Protein AF-A0A2E5BTV0-F1 (afdb_monomer_lite)

Secondary structure (DSSP, 8-state):
---HHHHHHHHHTT-HHHHHHHHHHHHHHHHHHHHHHHHHHHT--EEEETTEEEEEHHHHHHHTT-SSTHHHHHHHHHTT--EEEGGGS-HHHHHHHHHHHT--TT----EEE-HHHHHHHHHH--SHHHHHHHHHHHHHHHHHHHHHHHHHHHHHHHHHHHHHHHHHHHHHHHHT---HHHHHHHHHHHHHTTTTSS-GGG-GGGGS----

Sequence (212 aa):
MTNLIDLQIAVLDEDIDETQSLIREIDRRTESDVYSKAAAHFGFKTIEHLGRQFAMRAEVARIFGYIDESGLRKLCQRYQIETVSLGSFGQNVRIKIREELKLPEKDGKTVFIGWDAFLLAAMESKTPQAKAVKSYLLKMERAGRVAAGALDFAKERNDRIKQTRVIVQLIGEVDRIKDQRFRQVAAEHVDDLLDGALGVTKQPDLFAPTSN

pLDDT: mean 81.35, std 13.1, range [39.19, 95.81]

Foldseek 3Di:
DQDPVQLVVCVVVVPPPSNVVSVVLVVLQVQQVVVVVVCVVQVFDWDDDPSFIKGFLQVLCVLLVHPGSVVLVVQCVVVVADKDWLLNDDPVVSVVCCVVVVNDPPGGGGIIHTSVSSVSSLVPRPDPSSVVVVVVVVVVVVVVVVVVVVVVVVVVVVVVVVVVVVLVVQLVVLVPPPDLVSSLVSVVVSCVVVVNPVVSVVCVPVSPPPDD

Structure (mmCIF, N/CA/C/O backbone):
data_AF-A0A2E5BTV0-F1
#
_entry.id   AF-A0A2E5BTV0-F1
#
loop_
_atom_site.group_PDB
_atom_site.id
_atom_site.type_symbol
_atom_site.label_atom_id
_atom_site.label_alt_id
_atom_site.label_comp_id
_atom_site.label_asym_id
_atom_site.label_entity_id
_atom_site.label_seq_id
_atom_site.pdbx_PDB_ins_code
_atom_site.Cartn_x
_atom_site.Cartn_y
_atom_site.Cartn_z
_atom_site.occupancy
_atom_site.B_iso_or_equiv
_atom_site.auth_seq_id
_atom_site.auth_comp_id
_atom_site.auth_asym_id
_atom_site.auth_atom_id
_atom_site.pdbx_PDB_model_num
ATOM 1 N N . MET A 1 1 ? -21.641 -5.452 -1.825 1.00 47.81 1 MET A N 1
ATOM 2 C CA . MET A 1 1 ? -20.919 -4.217 -1.457 1.00 47.81 1 MET A CA 1
ATOM 3 C C . MET A 1 1 ? -20.632 -4.376 0.020 1.00 47.81 1 MET A C 1
ATOM 5 O O . MET A 1 1 ? -21.550 -4.216 0.807 1.00 47.81 1 MET A O 1
ATOM 9 N N . THR A 1 2 ? -19.436 -4.851 0.347 1.00 54.34 2 THR A N 1
ATOM 10 C CA . THR A 1 2 ? -19.110 -5.429 1.655 1.00 54.34 2 THR A CA 1
ATOM 11 C C . THR A 1 2 ? -19.105 -4.354 2.738 1.00 54.34 2 THR A C 1
ATOM 13 O O . THR A 1 2 ? -18.360 -3.372 2.640 1.00 54.34 2 THR A O 1
ATOM 16 N N . ASN A 1 3 ? -19.990 -4.502 3.720 1.00 68.62 3 ASN A N 1
ATOM 17 C CA . ASN A 1 3 ? -20.226 -3.552 4.801 1.00 68.62 3 ASN A CA 1
ATOM 18 C C . ASN A 1 3 ? -19.646 -4.102 6.114 1.00 68.62 3 ASN A C 1
ATOM 20 O O . ASN A 1 3 ? -19.593 -5.308 6.323 1.00 68.62 3 ASN A O 1
ATOM 24 N N . LEU A 1 4 ? -19.255 -3.219 7.037 1.00 76.75 4 LEU A N 1
ATOM 25 C CA . LEU A 1 4 ? -18.852 -3.578 8.403 1.00 76.75 4 LEU A CA 1
ATOM 26 C C . LEU A 1 4 ? -19.921 -4.432 9.116 1.00 76.75 4 LEU A C 1
ATOM 28 O O . LEU A 1 4 ? -19.601 -5.215 10.002 1.00 76.75 4 LEU A O 1
ATOM 32 N N . ILE A 1 5 ? -21.181 -4.274 8.703 1.00 80.12 5 ILE A N 1
ATOM 33 C CA . ILE A 1 5 ? -22.329 -5.062 9.158 1.00 80.12 5 ILE A CA 1
ATOM 34 C C . ILE A 1 5 ? -22.194 -6.539 8.759 1.00 80.12 5 ILE A C 1
ATOM 36 O O . ILE A 1 5 ? -22.462 -7.398 9.587 1.00 80.12 5 ILE A O 1
ATOM 40 N N . ASP A 1 6 ? -21.719 -6.845 7.550 1.00 79.38 6 ASP A N 1
ATOM 41 C CA . ASP A 1 6 ? -21.568 -8.231 7.077 1.00 79.38 6 ASP A CA 1
ATOM 42 C C . ASP A 1 6 ? -20.487 -8.963 7.888 1.00 79.38 6 ASP A C 1
ATOM 44 O O . ASP A 1 6 ? -20.655 -10.113 8.275 1.00 79.38 6 ASP A O 1
ATOM 48 N N . LEU A 1 7 ? -19.412 -8.251 8.251 1.00 77.56 7 LEU A N 1
ATOM 49 C CA . LEU A 1 7 ? -18.380 -8.772 9.151 1.00 77.56 7 LEU A CA 1
ATOM 50 C C . LEU A 1 7 ? -18.920 -9.000 10.568 1.00 77.56 7 LEU A C 1
ATOM 52 O O . LEU A 1 7 ? -18.557 -9.977 11.211 1.00 77.56 7 LEU A O 1
ATOM 56 N N . GLN A 1 8 ? -19.777 -8.107 11.066 1.00 75.62 8 GLN A N 1
ATOM 57 C CA . GLN A 1 8 ? -20.408 -8.281 12.376 1.00 75.62 8 GLN A CA 1
ATOM 58 C C . GLN A 1 8 ? -21.343 -9.491 12.398 1.00 75.62 8 GLN A C 1
ATOM 60 O O . GLN A 1 8 ? -21.333 -10.221 13.381 1.00 75.62 8 GLN A O 1
ATOM 65 N N . ILE A 1 9 ? -22.108 -9.713 11.326 1.00 79.88 9 ILE A N 1
ATOM 66 C CA . ILE A 1 9 ? -22.976 -10.887 11.177 1.00 79.88 9 ILE A CA 1
ATOM 67 C C . ILE A 1 9 ? -22.127 -12.165 11.161 1.00 79.88 9 ILE A C 1
ATOM 69 O O . ILE A 1 9 ? -22.337 -13.021 12.011 1.00 79.88 9 ILE A O 1
ATOM 73 N N . ALA A 1 10 ? -21.097 -12.240 10.312 1.00 76.62 10 ALA A N 1
ATOM 74 C CA . ALA A 1 10 ? -20.222 -13.414 10.223 1.00 76.62 10 ALA A CA 1
ATOM 75 C C . ALA A 1 10 ? -19.510 -13.747 11.551 1.00 76.62 10 ALA A C 1
ATOM 77 O O . ALA A 1 10 ? -19.359 -14.912 11.909 1.00 76.62 10 ALA A O 1
ATOM 78 N N . VAL A 1 11 ? -19.104 -12.725 12.317 1.00 80.19 11 VAL A N 1
ATOM 79 C CA . VAL A 1 11 ? -18.506 -12.915 13.649 1.00 80.19 11 VAL A CA 1
ATOM 80 C C . VAL A 1 11 ? -19.533 -13.417 14.667 1.00 80.19 11 VAL A C 1
ATOM 82 O O . VAL A 1 11 ? -19.188 -14.248 15.505 1.00 80.19 11 VAL A O 1
ATOM 85 N N . LEU A 1 12 ? -20.772 -12.917 14.620 1.00 85.69 12 LEU A N 1
ATOM 86 C CA . LEU A 1 12 ? -21.853 -13.369 15.505 1.00 85.69 12 LEU A CA 1
ATOM 87 C C . LEU A 1 12 ? -22.298 -14.801 15.189 1.00 85.69 12 LEU A C 1
ATOM 89 O O . LEU A 1 12 ? -22.646 -15.534 16.110 1.00 85.69 12 LEU A O 1
ATOM 93 N N . ASP A 1 13 ? -22.239 -15.189 13.917 1.00 89.44 13 ASP A N 1
ATOM 94 C CA . ASP A 1 13 ? -22.579 -16.530 13.438 1.00 89.44 13 ASP A CA 1
ATOM 95 C C . ASP A 1 13 ? -21.412 -17.533 13.587 1.00 89.44 13 ASP A C 1
ATOM 97 O O . ASP A 1 13 ? -21.541 -18.695 13.206 1.00 89.44 13 ASP A O 1
ATOM 101 N N . GLU A 1 14 ? -20.278 -17.099 14.157 1.00 84.38 14 GLU A N 1
ATOM 102 C CA . GLU A 1 14 ? -19.038 -17.875 14.321 1.00 84.38 14 GLU A CA 1
ATOM 103 C C . GLU A 1 14 ? -18.489 -18.469 13.002 1.00 84.38 14 GLU A C 1
ATOM 105 O O . GLU A 1 14 ? -17.707 -19.426 13.013 1.00 84.38 14 GLU A O 1
ATOM 110 N N . ASP A 1 15 ? -18.833 -17.875 11.852 1.00 87.38 15 ASP A N 1
ATOM 111 C CA . ASP A 1 15 ? -18.318 -18.286 10.546 1.00 87.38 15 ASP A CA 1
ATOM 112 C C . ASP A 1 15 ? -16.902 -17.729 10.340 1.00 87.38 15 ASP A C 1
ATOM 114 O O . ASP A 1 15 ? -16.666 -16.577 9.947 1.00 87.38 15 ASP A O 1
ATOM 118 N N . ILE A 1 16 ? -15.920 -18.577 10.648 1.00 85.56 16 ILE A N 1
ATOM 119 C CA . ILE A 1 16 ? -14.496 -18.252 10.555 1.00 85.56 16 ILE A CA 1
ATOM 120 C C . ILE A 1 16 ? -14.072 -18.015 9.099 1.00 85.56 16 ILE A C 1
ATOM 122 O O . ILE A 1 16 ? -13.248 -17.130 8.844 1.00 85.56 16 ILE A O 1
ATOM 126 N N . ASP A 1 17 ? -14.607 -18.782 8.148 1.00 84.94 17 ASP A N 1
ATOM 127 C CA . ASP A 1 17 ? -14.200 -18.708 6.744 1.00 84.94 17 ASP A CA 1
ATOM 128 C C . ASP A 1 17 ? -14.720 -17.417 6.102 1.00 84.94 17 ASP A C 1
ATOM 130 O O . ASP A 1 17 ? -13.963 -16.705 5.425 1.00 84.94 17 ASP A O 1
ATOM 134 N N . GLU A 1 18 ? -15.974 -17.056 6.376 1.00 80.19 18 GLU A N 1
ATOM 135 C CA . GLU A 1 18 ? -16.558 -15.793 5.934 1.00 80.19 18 GLU A CA 1
ATOM 136 C C . GLU A 1 18 ? -15.854 -14.599 6.591 1.00 80.19 18 GLU A C 1
ATOM 138 O O . GLU A 1 18 ? -15.409 -13.685 5.892 1.00 80.19 18 GLU A O 1
ATOM 143 N N . THR A 1 19 ? -15.619 -14.649 7.906 1.00 75.69 19 THR A N 1
ATOM 144 C CA . THR A 1 19 ? -14.872 -13.610 8.635 1.00 75.69 19 THR A CA 1
ATOM 145 C C . THR A 1 19 ? -13.490 -13.372 8.016 1.00 75.69 19 THR A C 1
ATOM 147 O O . THR A 1 19 ? -13.109 -12.230 7.739 1.00 75.69 19 THR A O 1
ATOM 150 N N . GLN A 1 20 ? -12.730 -14.437 7.736 1.00 80.25 20 GLN A N 1
ATOM 151 C CA . GLN A 1 20 ? -11.418 -14.313 7.097 1.00 80.25 20 GLN A CA 1
ATOM 152 C C . GLN A 1 20 ? -11.507 -13.767 5.671 1.00 80.25 20 GLN A C 1
ATOM 154 O O . GLN A 1 20 ? -10.652 -12.976 5.263 1.00 80.25 20 GLN A O 1
ATOM 159 N N . SER A 1 21 ? -12.508 -14.189 4.898 1.00 83.12 21 SER A N 1
ATOM 160 C CA . SER A 1 21 ? -12.729 -13.697 3.538 1.00 83.12 21 SER A CA 1
ATOM 161 C C . SER A 1 21 ? -12.988 -12.186 3.527 1.00 83.12 21 SER A C 1
ATOM 163 O O . SER A 1 21 ? -12.334 -11.448 2.783 1.00 83.12 21 SER A O 1
ATOM 165 N N . LEU A 1 22 ? -13.860 -11.718 4.423 1.00 80.38 22 LEU A N 1
ATOM 166 C CA . LEU A 1 22 ? -14.226 -10.311 4.573 1.00 80.38 22 LEU A CA 1
ATOM 167 C C . LEU A 1 22 ? -13.039 -9.455 5.032 1.00 80.38 22 LEU A C 1
ATOM 169 O O . LEU A 1 22 ? -12.782 -8.399 4.450 1.00 80.38 22 LEU A O 1
ATOM 173 N N . ILE A 1 23 ? -12.257 -9.927 6.011 1.00 81.00 23 ILE A N 1
ATOM 174 C CA . ILE A 1 23 ? -11.022 -9.249 6.445 1.00 81.00 23 ILE A CA 1
ATOM 175 C C . ILE A 1 23 ? -10.046 -9.110 5.273 1.00 81.00 23 ILE A C 1
ATOM 177 O O . ILE A 1 23 ? -9.556 -8.013 5.007 1.00 81.00 23 ILE A O 1
ATOM 181 N N . ARG A 1 24 ? -9.817 -10.184 4.505 1.00 82.44 24 ARG A N 1
ATOM 182 C CA . ARG A 1 24 ? -8.927 -10.139 3.332 1.00 82.44 24 ARG A CA 1
ATOM 183 C C . ARG A 1 24 ? -9.407 -9.149 2.273 1.00 82.44 24 ARG A C 1
ATOM 185 O O . ARG A 1 24 ? -8.577 -8.560 1.584 1.00 82.44 24 ARG A O 1
ATOM 192 N N . GLU A 1 25 ? -10.713 -8.983 2.091 1.00 82.62 25 GLU A N 1
ATOM 193 C CA . GLU A 1 25 ? -11.259 -7.995 1.157 1.00 82.62 25 GLU A CA 1
ATOM 194 C C . GLU A 1 25 ? -11.020 -6.557 1.647 1.00 82.62 25 GLU A C 1
ATOM 196 O O . GLU A 1 25 ? -10.581 -5.704 0.869 1.00 82.62 25 GLU A O 1
ATOM 201 N N . ILE A 1 26 ? -11.246 -6.294 2.938 1.00 82.12 26 ILE A N 1
ATOM 202 C CA . ILE A 1 26 ? -10.970 -4.995 3.572 1.00 82.12 26 ILE A CA 1
ATOM 203 C C . ILE A 1 26 ? -9.480 -4.648 3.464 1.00 82.12 26 ILE A C 1
ATOM 205 O O . ILE A 1 26 ? -9.131 -3.524 3.083 1.00 82.12 26 ILE A O 1
ATOM 209 N N . ASP A 1 27 ? -8.607 -5.616 3.739 1.00 83.25 27 ASP A N 1
ATOM 210 C CA . ASP A 1 27 ? -7.160 -5.451 3.637 1.00 83.25 27 ASP A CA 1
ATOM 211 C C . ASP A 1 27 ? -6.743 -5.130 2.199 1.00 83.25 27 ASP A C 1
ATOM 213 O O . ASP A 1 27 ? -6.025 -4.157 1.979 1.00 83.25 27 ASP A O 1
ATOM 217 N N . ARG A 1 28 ? -7.256 -5.861 1.197 1.00 84.81 28 ARG A N 1
ATOM 218 C CA . ARG A 1 28 ? -6.968 -5.591 -0.228 1.00 84.81 28 ARG A CA 1
ATOM 219 C C . ARG A 1 28 ? -7.401 -4.198 -0.676 1.00 84.81 28 ARG A C 1
ATOM 221 O O . ARG A 1 28 ? -6.698 -3.554 -1.458 1.00 84.81 28 ARG A O 1
ATOM 228 N N . ARG A 1 29 ? -8.558 -3.720 -0.210 1.00 84.94 29 ARG A N 1
ATOM 229 C CA . ARG A 1 29 ? -9.036 -2.365 -0.528 1.00 84.94 29 ARG A CA 1
ATOM 230 C C . ARG A 1 29 ? -8.133 -1.311 0.095 1.00 84.94 29 ARG A C 1
ATOM 232 O O . ARG A 1 29 ? -7.735 -0.367 -0.580 1.00 84.94 29 ARG A O 1
ATOM 239 N N . THR A 1 30 ? -7.763 -1.510 1.355 1.00 84.69 30 THR A N 1
ATOM 240 C CA . THR A 1 30 ? -6.869 -0.601 2.076 1.00 84.69 30 THR A CA 1
ATOM 241 C C . THR A 1 30 ? -5.477 -0.578 1.441 1.00 84.69 30 THR A C 1
ATOM 243 O O . THR A 1 30 ? -4.922 0.496 1.218 1.00 84.69 30 THR A O 1
ATOM 246 N N . GLU A 1 31 ? -4.938 -1.748 1.090 1.00 88.88 31 GLU A N 1
ATOM 247 C CA . GLU A 1 31 ? -3.698 -1.918 0.328 1.00 88.88 31 GLU A CA 1
ATOM 248 C C . GLU A 1 31 ? -3.737 -1.084 -0.959 1.00 88.88 31 GLU A C 1
ATOM 250 O O . GLU A 1 31 ? -2.856 -0.258 -1.204 1.00 88.88 31 GLU A O 1
ATOM 255 N N . SER A 1 32 ? -4.795 -1.258 -1.750 1.00 89.94 32 SER A N 1
ATOM 256 C CA . SER A 1 32 ? -4.992 -0.558 -3.019 1.00 89.94 32 SER A CA 1
ATOM 257 C C . SER A 1 32 ? -5.081 0.958 -2.849 1.00 89.94 32 SER A C 1
ATOM 259 O O . SER A 1 32 ? -4.416 1.702 -3.575 1.00 89.94 32 SER A O 1
ATOM 261 N N . ASP A 1 33 ? -5.840 1.430 -1.861 1.00 89.12 33 ASP A N 1
ATOM 262 C CA . ASP A 1 33 ? -6.000 2.857 -1.578 1.00 89.12 33 ASP A CA 1
ATOM 263 C C . ASP A 1 33 ? -4.682 3.506 -1.147 1.00 89.12 33 ASP A C 1
ATOM 265 O O . ASP A 1 33 ? -4.328 4.598 -1.604 1.00 89.12 33 ASP A O 1
ATOM 269 N N . VAL A 1 34 ? -3.935 2.850 -0.256 1.00 90.56 34 VAL A N 1
ATOM 270 C CA . VAL A 1 34 ? -2.642 3.359 0.211 1.00 90.56 34 VAL A CA 1
ATOM 271 C C . VAL A 1 34 ? -1.618 3.321 -0.921 1.00 90.56 34 VAL A C 1
ATOM 273 O O . VAL A 1 34 ? -0.861 4.283 -1.087 1.00 90.56 34 VAL A O 1
ATOM 276 N N . TYR A 1 35 ? -1.624 2.271 -1.745 1.00 94.56 35 TYR A N 1
ATOM 277 C CA . TYR A 1 35 ? -0.694 2.175 -2.861 1.00 94.56 35 TYR A CA 1
ATOM 278 C C . TYR A 1 35 ? -0.972 3.236 -3.932 1.00 94.56 35 TYR A C 1
ATOM 280 O O . TYR A 1 35 ? -0.037 3.877 -4.406 1.00 94.56 35 TYR A O 1
ATOM 288 N N . SER A 1 36 ? -2.244 3.513 -4.230 1.00 93.19 36 SER A N 1
ATOM 289 C CA . SER A 1 36 ? -2.660 4.602 -5.124 1.00 93.19 36 SER A CA 1
ATOM 290 C C . SER A 1 36 ? -2.236 5.984 -4.598 1.00 93.19 36 SER A C 1
ATOM 292 O O . SER A 1 36 ? -1.707 6.813 -5.341 1.00 93.19 36 SER A O 1
ATOM 294 N N . LYS A 1 37 ? -2.351 6.230 -3.285 1.00 93.06 37 LYS A N 1
ATOM 295 C CA . LYS A 1 37 ? -1.845 7.470 -2.662 1.00 93.06 37 LYS A CA 1
ATOM 296 C C . LYS A 1 37 ? -0.326 7.599 -2.780 1.00 93.06 37 LYS A C 1
ATOM 298 O O . LYS A 1 37 ? 0.170 8.687 -3.077 1.00 93.06 37 LYS A O 1
ATOM 303 N N . ALA A 1 38 ? 0.411 6.505 -2.585 1.00 94.12 38 ALA A N 1
ATOM 304 C CA . ALA A 1 38 ? 1.855 6.487 -2.802 1.00 94.12 38 ALA A CA 1
ATOM 305 C C . ALA A 1 38 ? 2.202 6.734 -4.281 1.00 94.12 38 ALA A C 1
ATOM 307 O 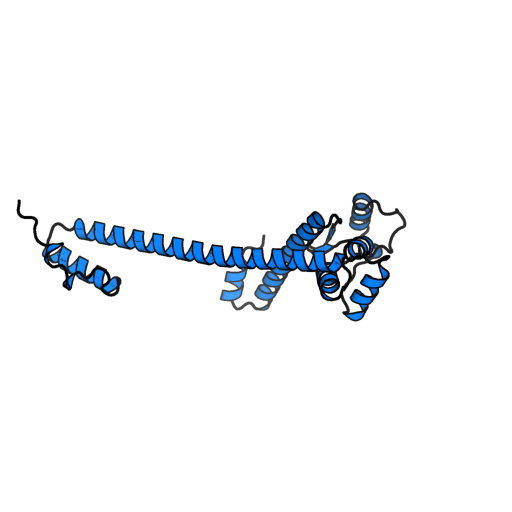O . ALA A 1 38 ? 3.123 7.500 -4.565 1.00 94.12 38 ALA A O 1
ATOM 308 N N . ALA A 1 39 ? 1.433 6.156 -5.209 1.00 94.62 39 ALA A N 1
ATOM 309 C CA . ALA A 1 39 ? 1.552 6.374 -6.650 1.00 94.62 39 ALA A CA 1
ATOM 310 C C . ALA A 1 39 ? 1.421 7.848 -7.023 1.00 94.62 39 ALA A C 1
ATOM 312 O O . ALA A 1 39 ? 2.318 8.410 -7.655 1.00 94.62 39 ALA A O 1
ATOM 313 N N . ALA A 1 40 ? 0.375 8.503 -6.522 1.00 94.31 40 ALA A N 1
ATOM 314 C CA . ALA A 1 40 ? 0.170 9.932 -6.702 1.00 94.31 40 ALA A CA 1
ATOM 315 C C . ALA A 1 40 ? 1.301 10.774 -6.081 1.00 94.31 40 ALA A C 1
ATOM 317 O O . ALA A 1 40 ? 1.741 11.749 -6.686 1.00 94.31 40 ALA A O 1
ATOM 318 N N . HIS A 1 41 ? 1.798 10.399 -4.897 1.00 94.44 41 HIS A N 1
ATOM 319 C CA . HIS A 1 41 ? 2.845 11.157 -4.206 1.00 94.44 41 HIS A CA 1
ATOM 320 C C . HIS A 1 41 ? 4.216 11.067 -4.892 1.00 94.44 41 HIS A C 1
ATOM 322 O O . HIS A 1 41 ? 4.929 12.065 -4.972 1.00 94.44 41 HIS A O 1
ATOM 328 N N . PHE A 1 42 ? 4.594 9.883 -5.383 1.00 94.44 42 PHE A N 1
ATOM 329 C CA . PHE A 1 42 ? 5.900 9.645 -6.009 1.00 94.44 42 PHE A CA 1
ATOM 330 C C . PHE A 1 42 ? 5.875 9.697 -7.543 1.00 94.44 42 PHE A C 1
ATOM 332 O O . PHE A 1 42 ? 6.926 9.569 -8.168 1.00 94.44 42 PHE A O 1
ATOM 339 N N . GLY A 1 43 ? 4.705 9.910 -8.149 1.00 93.31 43 GLY A N 1
ATOM 340 C CA . GLY A 1 43 ? 4.556 10.153 -9.583 1.00 93.31 43 GLY A CA 1
ATOM 341 C C . GLY A 1 43 ? 4.729 8.912 -10.461 1.00 93.31 43 GLY A C 1
ATOM 342 O O . GLY A 1 43 ? 5.292 9.020 -11.548 1.00 93.31 43 GLY A O 1
ATOM 343 N N . PHE A 1 44 ? 4.264 7.745 -10.008 1.00 93.56 44 PHE A N 1
ATOM 344 C CA . PHE A 1 44 ? 4.239 6.518 -10.815 1.00 93.56 44 PHE A CA 1
ATOM 345 C C . PHE A 1 44 ? 2.811 6.077 -11.114 1.00 93.56 44 PHE A C 1
ATOM 347 O O . PHE A 1 44 ? 1.874 6.476 -10.424 1.00 93.56 44 PHE A O 1
ATOM 354 N N . LYS A 1 45 ? 2.637 5.261 -12.157 1.00 93.25 45 LYS A N 1
ATOM 355 C CA . LYS A 1 45 ? 1.314 4.772 -12.546 1.00 93.25 45 LYS A CA 1
ATOM 356 C C . LYS A 1 45 ? 1.014 3.428 -11.901 1.00 93.25 45 LYS A C 1
ATOM 358 O O . LYS A 1 45 ? 1.887 2.562 -11.803 1.00 93.25 45 LYS A O 1
ATOM 363 N N . THR A 1 46 ? -0.245 3.242 -11.526 1.00 93.44 46 THR A N 1
ATOM 364 C CA . THR A 1 46 ? -0.781 1.950 -11.107 1.00 93.44 46 THR A CA 1
ATOM 365 C C . THR A 1 46 ? -1.897 1.515 -12.044 1.00 93.44 46 THR A C 1
ATOM 367 O O . THR A 1 46 ? -2.523 2.334 -12.709 1.00 93.44 46 THR A O 1
ATOM 370 N N . ILE A 1 47 ? -2.117 0.210 -12.100 1.00 91.56 47 ILE A N 1
ATOM 371 C CA . ILE A 1 47 ? -3.235 -0.438 -12.771 1.00 91.56 47 ILE A CA 1
ATOM 372 C C . ILE A 1 47 ? -3.973 -1.295 -11.747 1.00 91.56 47 ILE A C 1
ATOM 374 O O . ILE A 1 47 ? -3.350 -1.919 -10.884 1.00 91.56 47 ILE A O 1
ATOM 378 N N . GLU A 1 48 ? -5.294 -1.360 -11.854 1.00 87.81 48 GLU A N 1
ATOM 379 C CA . GLU A 1 48 ? -6.101 -2.222 -10.997 1.00 87.81 48 GLU A CA 1
ATOM 380 C C . GLU A 1 48 ? -6.338 -3.582 -11.659 1.00 87.81 48 GLU A C 1
ATOM 382 O O . GLU A 1 48 ? -6.751 -3.673 -12.818 1.00 87.81 48 GLU A O 1
ATOM 387 N N . HIS A 1 49 ? -6.113 -4.658 -10.911 1.00 83.81 49 HIS A N 1
ATOM 388 C CA . HIS A 1 49 ? -6.457 -6.007 -11.330 1.00 83.81 49 HIS A CA 1
ATOM 389 C C . HIS A 1 49 ? -6.936 -6.840 -10.142 1.00 83.81 49 HIS A C 1
ATOM 391 O O . HIS A 1 49 ? -6.247 -6.940 -9.132 1.00 83.81 49 HIS A O 1
ATOM 397 N N . LEU A 1 50 ? -8.119 -7.454 -10.271 1.00 79.62 50 LEU A N 1
ATOM 398 C CA . LEU A 1 50 ? -8.738 -8.286 -9.226 1.00 79.62 50 LEU A CA 1
ATOM 399 C C . LEU A 1 50 ? -8.818 -7.585 -7.851 1.00 79.62 50 LEU A C 1
ATOM 401 O O . LEU A 1 50 ? -8.614 -8.214 -6.813 1.00 79.62 50 LEU A O 1
ATOM 405 N N . GLY A 1 51 ? -9.084 -6.274 -7.845 1.00 78.75 51 GLY A N 1
ATOM 406 C CA . GLY A 1 51 ? -9.174 -5.466 -6.624 1.00 78.75 51 GLY A CA 1
ATOM 407 C C . GLY A 1 51 ? -7.831 -5.186 -5.940 1.00 78.75 51 GLY A C 1
ATOM 408 O O . GLY A 1 51 ? -7.821 -4.775 -4.782 1.00 78.75 51 GLY A O 1
ATOM 409 N N . ARG A 1 52 ? -6.702 -5.424 -6.624 1.00 86.62 52 ARG A N 1
ATOM 410 C CA . ARG A 1 52 ? -5.356 -5.042 -6.176 1.00 86.62 52 ARG A CA 1
ATOM 411 C C . ARG A 1 52 ? -4.729 -4.055 -7.154 1.00 86.62 52 ARG A C 1
ATOM 413 O O . ARG A 1 52 ? -4.890 -4.179 -8.369 1.00 86.62 52 ARG A O 1
ATOM 420 N N . GLN A 1 53 ? -3.993 -3.088 -6.619 1.00 92.12 53 GLN A N 1
ATOM 421 C CA . GLN A 1 53 ? -3.208 -2.144 -7.410 1.00 92.12 53 GLN A CA 1
ATOM 422 C C . GLN A 1 53 ? -1.820 -2.712 -7.702 1.00 92.12 53 GLN A C 1
ATOM 424 O O . GLN A 1 53 ? -1.138 -3.227 -6.815 1.00 92.12 53 GLN A O 1
ATOM 429 N N . PHE A 1 54 ? -1.381 -2.568 -8.946 1.00 93.12 54 PHE A N 1
ATOM 430 C CA . PHE A 1 54 ? -0.060 -2.983 -9.394 1.00 93.12 54 PHE A CA 1
ATOM 431 C C . PHE A 1 54 ? 0.641 -1.846 -10.127 1.00 93.12 54 PHE A C 1
ATOM 433 O O . PHE A 1 54 ? 0.012 -1.127 -10.895 1.00 93.12 54 PHE A O 1
ATOM 440 N N . ALA A 1 55 ? 1.953 -1.712 -9.958 1.00 95.25 55 ALA A N 1
ATOM 441 C CA . ALA A 1 55 ? 2.769 -0.755 -10.705 1.00 95.25 55 ALA A CA 1
ATOM 442 C C . ALA A 1 55 ? 3.874 -1.459 -11.489 1.00 95.25 55 ALA A C 1
ATOM 444 O O . ALA A 1 55 ? 4.307 -2.561 -11.140 1.00 95.25 55 ALA A O 1
ATOM 445 N N . MET A 1 56 ? 4.376 -0.807 -12.539 1.00 95.62 56 MET A N 1
ATOM 446 C CA . MET A 1 56 ? 5.523 -1.322 -13.283 1.00 95.62 56 MET A CA 1
ATOM 447 C C . MET A 1 56 ? 6.757 -1.367 -12.387 1.00 95.62 56 MET A C 1
ATOM 449 O O . MET A 1 56 ? 7.194 -0.348 -11.849 1.00 95.62 56 MET A O 1
ATOM 453 N N . ARG A 1 57 ? 7.380 -2.544 -12.285 1.00 95.81 57 ARG A N 1
ATOM 454 C CA . ARG A 1 57 ? 8.568 -2.752 -11.450 1.00 95.81 57 ARG A CA 1
ATOM 455 C C . ARG A 1 57 ? 9.695 -1.781 -11.799 1.00 95.81 57 ARG A C 1
ATOM 457 O O . ARG A 1 57 ? 10.361 -1.272 -10.903 1.00 95.81 57 ARG A O 1
ATOM 464 N N . ALA A 1 58 ? 9.885 -1.497 -13.085 1.00 94.81 58 ALA A N 1
ATOM 465 C CA . ALA A 1 58 ? 10.890 -0.552 -13.556 1.00 94.81 58 ALA A CA 1
ATOM 466 C C . ALA A 1 58 ? 10.629 0.895 -13.108 1.00 94.81 58 ALA A C 1
ATOM 468 O O . ALA A 1 58 ? 11.580 1.593 -12.762 1.00 94.81 58 ALA A O 1
ATOM 469 N N . GLU A 1 59 ? 9.371 1.347 -13.071 1.00 94.56 59 GLU A N 1
ATOM 470 C CA . GLU A 1 59 ? 9.040 2.6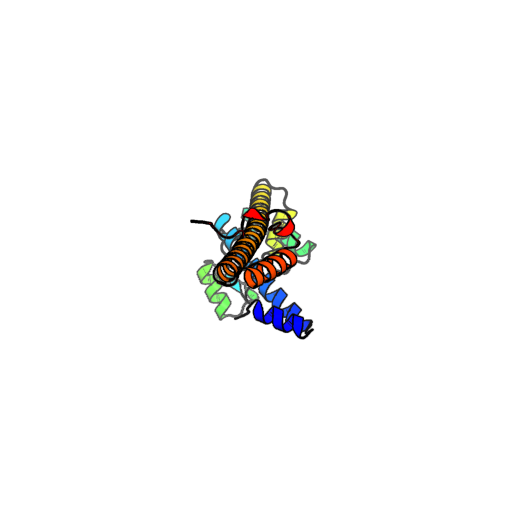78 -12.543 1.00 94.56 59 GLU A CA 1
ATOM 471 C C . GLU A 1 59 ? 9.296 2.738 -11.044 1.00 94.56 59 GLU A C 1
ATOM 473 O O . GLU A 1 59 ? 9.995 3.633 -10.572 1.00 94.56 59 GLU A O 1
ATOM 478 N N . VAL A 1 60 ? 8.820 1.732 -10.309 1.00 95.62 60 VAL A N 1
ATOM 479 C CA . VAL A 1 60 ? 9.014 1.666 -8.860 1.00 95.62 60 VAL A CA 1
ATOM 480 C C . VAL A 1 60 ? 10.497 1.613 -8.494 1.00 95.62 60 VAL A C 1
ATOM 482 O O . VAL A 1 60 ? 10.932 2.291 -7.566 1.00 95.62 60 VAL A O 1
ATOM 485 N N . ALA A 1 61 ? 11.309 0.873 -9.249 1.00 95.50 61 ALA A N 1
ATOM 486 C CA . ALA A 1 61 ? 12.745 0.798 -9.015 1.00 95.50 61 ALA A CA 1
ATOM 487 C C . ALA A 1 61 ? 13.423 2.183 -9.074 1.00 95.50 61 ALA A C 1
ATOM 489 O O . ALA A 1 61 ? 14.273 2.487 -8.233 1.00 95.50 61 ALA A O 1
ATOM 490 N N . ARG A 1 62 ? 12.995 3.058 -9.995 1.00 94.50 62 ARG A N 1
ATOM 491 C CA . ARG A 1 62 ? 13.516 4.432 -10.104 1.00 94.50 62 ARG A CA 1
ATOM 492 C C . ARG A 1 62 ? 13.169 5.285 -8.885 1.00 94.50 62 ARG A C 1
ATOM 494 O O . ARG A 1 62 ? 14.008 6.069 -8.449 1.00 94.50 62 ARG A O 1
ATOM 501 N N . ILE A 1 63 ? 11.988 5.098 -8.294 1.00 95.12 63 ILE A N 1
ATOM 502 C CA . ILE A 1 63 ? 11.578 5.798 -7.060 1.00 95.12 63 ILE A CA 1
ATOM 503 C C . ILE A 1 63 ? 12.532 5.466 -5.918 1.00 95.12 63 ILE A C 1
ATOM 505 O O . ILE A 1 63 ? 12.918 6.338 -5.148 1.00 95.12 63 ILE A O 1
ATOM 509 N N . PHE A 1 64 ? 12.960 4.209 -5.827 1.00 94.88 64 PHE A N 1
ATOM 510 C CA . PHE A 1 64 ? 13.935 3.772 -4.833 1.00 94.88 64 PHE A CA 1
ATOM 511 C C . PHE A 1 64 ? 15.384 4.090 -5.225 1.00 94.88 64 PHE A C 1
ATOM 513 O O . PHE A 1 64 ? 16.306 3.696 -4.514 1.00 94.88 64 PHE A O 1
ATOM 520 N N . GLY A 1 65 ? 15.619 4.832 -6.310 1.00 92.69 65 GLY A N 1
ATOM 521 C CA . GLY A 1 65 ? 16.954 5.243 -6.744 1.00 92.69 65 GLY A CA 1
ATOM 522 C C . GLY A 1 65 ? 17.790 4.116 -7.353 1.00 92.69 65 GLY A C 1
ATOM 523 O O . GLY A 1 65 ? 19.013 4.237 -7.413 1.00 92.69 65 GLY A O 1
ATOM 524 N N . TYR A 1 66 ? 17.169 3.017 -7.785 1.00 93.25 66 TYR A N 1
ATOM 525 C CA . TYR A 1 66 ? 17.863 1.997 -8.565 1.00 93.25 66 TYR A CA 1
ATOM 526 C C . TYR A 1 66 ? 18.074 2.469 -10.008 1.00 93.25 66 TYR A C 1
ATOM 528 O O . TYR A 1 66 ? 17.241 3.175 -10.575 1.00 93.25 66 TYR A O 1
ATOM 536 N N . ILE A 1 67 ? 19.189 2.046 -10.608 1.00 90.12 67 ILE A N 1
ATOM 537 C CA . ILE A 1 67 ? 19.515 2.329 -12.017 1.00 90.12 67 ILE A CA 1
ATOM 538 C C . ILE A 1 67 ? 18.546 1.586 -12.948 1.00 90.12 67 ILE A C 1
ATOM 540 O O . ILE A 1 67 ? 18.100 2.125 -13.959 1.00 90.12 67 ILE A O 1
ATOM 544 N N . ASP A 1 68 ? 18.209 0.349 -12.588 1.00 91.56 68 ASP A N 1
ATOM 545 C CA . ASP A 1 68 ? 17.335 -0.543 -13.338 1.00 91.56 68 ASP A CA 1
ATOM 546 C C . ASP A 1 68 ? 16.413 -1.341 -12.396 1.00 91.56 68 ASP A C 1
ATOM 548 O O . ASP A 1 68 ? 16.461 -1.218 -11.169 1.00 91.56 68 ASP A O 1
ATOM 552 N N . GLU A 1 69 ? 15.568 -2.201 -12.964 1.00 93.69 69 GLU A N 1
ATOM 553 C CA . GLU A 1 69 ? 14.692 -3.068 -12.171 1.00 93.69 69 GLU A CA 1
ATOM 554 C C . GLU A 1 69 ? 15.397 -4.279 -11.532 1.00 93.69 69 GLU A C 1
ATOM 556 O O . GLU A 1 69 ? 14.764 -5.026 -10.780 1.00 93.69 69 GLU A O 1
ATOM 561 N N . SER A 1 70 ? 16.692 -4.498 -11.789 1.00 93.06 70 SER A N 1
ATOM 562 C CA . SER A 1 70 ? 17.424 -5.684 -11.325 1.00 93.06 70 SER A CA 1
ATOM 563 C C . SER A 1 70 ? 17.515 -5.734 -9.802 1.00 93.06 70 SER A C 1
ATOM 565 O O . SER A 1 70 ? 17.404 -6.813 -9.212 1.00 93.06 70 SER A O 1
ATOM 567 N N . GLY A 1 71 ? 17.685 -4.577 -9.152 1.00 90.06 71 GLY A N 1
ATOM 568 C CA . GLY A 1 71 ? 17.691 -4.472 -7.690 1.00 90.06 71 GLY A CA 1
ATOM 569 C C . GLY A 1 71 ? 16.373 -4.948 -7.081 1.00 90.06 71 GLY A C 1
ATOM 570 O O . GLY A 1 71 ? 16.358 -5.805 -6.195 1.00 90.06 71 GLY A O 1
ATOM 571 N N . LEU A 1 72 ? 15.260 -4.469 -7.635 1.00 93.31 72 LEU A N 1
ATOM 572 C CA . LEU A 1 72 ? 13.922 -4.801 -7.161 1.00 93.31 72 LEU A CA 1
ATOM 573 C C . LEU A 1 72 ? 13.530 -6.247 -7.494 1.00 93.31 72 LEU A C 1
ATOM 575 O O . LEU A 1 72 ? 12.929 -6.932 -6.669 1.00 93.31 72 LEU A O 1
ATOM 579 N N . ARG A 1 73 ? 13.950 -6.763 -8.656 1.00 94.75 73 ARG A N 1
ATOM 580 C CA . ARG A 1 73 ? 13.800 -8.180 -9.019 1.00 94.75 73 ARG A CA 1
ATOM 581 C C . ARG A 1 73 ? 14.475 -9.100 -8.003 1.00 94.75 73 ARG A C 1
ATOM 583 O O . ARG A 1 73 ? 13.855 -10.067 -7.571 1.00 94.75 73 ARG A O 1
ATOM 590 N N . LYS A 1 74 ? 15.725 -8.811 -7.622 1.00 93.94 74 LYS A N 1
ATOM 591 C CA . LYS A 1 74 ? 16.471 -9.617 -6.638 1.00 93.94 74 LYS A CA 1
ATOM 592 C C . LYS A 1 74 ? 15.790 -9.612 -5.271 1.00 93.94 74 LYS A C 1
ATOM 594 O O . LYS A 1 74 ? 15.773 -10.648 -4.614 1.00 93.94 74 LYS A O 1
ATOM 599 N N . LEU A 1 75 ? 15.217 -8.479 -4.862 1.00 92.88 75 LEU A N 1
ATOM 600 C CA . LEU A 1 75 ? 14.424 -8.395 -3.635 1.00 92.88 75 LEU A CA 1
ATOM 601 C C . LEU A 1 75 ? 13.168 -9.265 -3.720 1.00 92.88 75 LEU A C 1
ATOM 603 O O . LEU A 1 75 ? 12.976 -10.115 -2.858 1.00 92.88 75 LEU A O 1
ATOM 607 N N . CYS A 1 76 ? 12.372 -9.133 -4.785 1.00 93.69 76 CYS A N 1
ATOM 608 C CA . CYS A 1 76 ? 11.165 -9.948 -4.950 1.00 93.69 76 CYS A CA 1
ATOM 609 C C . CYS A 1 76 ? 11.496 -11.449 -4.939 1.00 93.69 76 CYS A C 1
ATOM 611 O O . CYS A 1 76 ? 10.832 -12.220 -4.261 1.00 93.69 76 CYS A O 1
ATOM 613 N N . GLN A 1 77 ? 12.574 -11.860 -5.614 1.00 94.25 77 GLN A N 1
ATOM 614 C CA . GLN A 1 77 ? 13.023 -13.256 -5.624 1.00 94.25 77 GLN A CA 1
ATOM 615 C C . GLN A 1 77 ? 13.493 -13.743 -4.248 1.00 94.25 77 GLN A C 1
ATOM 617 O O . GLN A 1 77 ? 13.154 -14.853 -3.850 1.00 94.25 77 GLN A O 1
ATOM 622 N N . ARG A 1 78 ? 14.263 -12.928 -3.514 1.00 93.75 78 ARG A N 1
ATOM 623 C CA . ARG A 1 78 ? 14.795 -13.293 -2.192 1.00 93.75 78 ARG A CA 1
ATOM 624 C C . ARG A 1 78 ? 13.684 -13.536 -1.172 1.00 93.75 78 ARG A C 1
ATOM 626 O O . ARG A 1 78 ? 13.789 -14.473 -0.392 1.00 93.75 78 ARG A O 1
ATOM 633 N N . TYR A 1 79 ? 12.657 -12.694 -1.183 1.00 92.69 79 TYR A N 1
ATOM 634 C CA . TYR A 1 79 ? 11.547 -12.752 -0.229 1.00 92.69 79 TYR A CA 1
ATOM 635 C C . TYR A 1 79 ? 10.305 -13.443 -0.802 1.00 92.69 79 TYR A C 1
ATOM 637 O O . TYR A 1 79 ? 9.247 -13.385 -0.190 1.00 92.69 79 TYR A O 1
ATOM 645 N N . GLN A 1 80 ? 10.432 -14.085 -1.969 1.00 91.81 80 GLN A N 1
ATOM 646 C CA . GLN A 1 80 ? 9.350 -14.807 -2.645 1.00 91.81 80 GLN A CA 1
ATOM 647 C C . GLN A 1 80 ? 8.076 -13.963 -2.830 1.00 91.81 80 GLN A C 1
ATOM 649 O O . GLN A 1 80 ? 6.961 -14.468 -2.745 1.00 91.81 80 GLN A O 1
ATOM 654 N N . ILE A 1 81 ? 8.246 -12.666 -3.098 1.00 92.56 81 ILE A N 1
ATOM 655 C CA . ILE A 1 81 ? 7.126 -11.767 -3.362 1.00 92.56 81 ILE A CA 1
ATOM 656 C C . ILE A 1 81 ? 6.585 -12.038 -4.759 1.00 92.56 81 ILE A C 1
ATOM 658 O O . ILE A 1 81 ? 7.339 -12.084 -5.738 1.00 92.56 81 ILE A O 1
ATOM 662 N N . GLU A 1 82 ? 5.268 -12.184 -4.840 1.00 87.75 82 GLU A N 1
ATOM 663 C CA . GLU A 1 82 ? 4.567 -12.396 -6.092 1.00 87.75 82 GLU A CA 1
ATOM 664 C C . GLU A 1 82 ? 4.761 -11.206 -7.042 1.00 87.75 82 GLU A C 1
ATOM 666 O O . GLU A 1 82 ? 4.670 -10.034 -6.666 1.00 87.75 82 GLU A O 1
ATOM 671 N N . THR A 1 83 ? 5.031 -11.516 -8.308 1.00 91.69 83 THR A N 1
ATOM 672 C CA . THR A 1 83 ? 5.117 -10.524 -9.378 1.00 91.69 83 THR A CA 1
ATOM 673 C C . THR A 1 83 ? 4.310 -11.005 -10.566 1.00 91.69 83 THR A C 1
ATOM 675 O O . THR A 1 83 ? 4.410 -12.175 -10.936 1.00 91.69 83 THR A O 1
ATOM 678 N N . VAL A 1 84 ? 3.577 -10.104 -11.208 1.00 91.50 84 VAL A N 1
ATOM 679 C CA . VAL A 1 84 ? 2.707 -10.449 -12.335 1.00 91.50 84 VAL A CA 1
ATOM 680 C C . VAL A 1 84 ? 3.351 -9.959 -13.622 1.00 91.50 84 VAL A C 1
ATOM 682 O O . VAL A 1 84 ? 3.759 -8.806 -13.723 1.00 91.50 84 VAL A O 1
ATOM 685 N N . SER A 1 85 ? 3.472 -10.824 -14.625 1.00 92.50 85 SER A N 1
ATOM 686 C CA . SER A 1 85 ? 3.954 -10.402 -15.944 1.00 92.50 85 SER A CA 1
ATOM 687 C C . SER A 1 85 ? 2.799 -9.885 -16.799 1.00 92.50 85 SER A C 1
ATOM 689 O O . SER A 1 85 ? 1.675 -10.369 -16.677 1.00 92.50 85 SER A O 1
ATOM 691 N N . LEU A 1 86 ? 3.064 -8.967 -17.733 1.00 91.81 86 LEU A N 1
ATOM 692 C CA . LEU A 1 86 ? 2.062 -8.532 -18.716 1.00 91.81 86 LEU A CA 1
ATOM 693 C C . LEU A 1 86 ? 1.467 -9.728 -19.490 1.00 91.81 86 LEU A C 1
ATOM 695 O O . LEU A 1 86 ? 0.284 -9.747 -19.836 1.00 91.81 86 LEU A O 1
ATOM 699 N N . GLY A 1 87 ? 2.299 -10.750 -19.719 1.00 87.94 87 GLY A N 1
ATOM 700 C CA . GLY A 1 87 ? 1.943 -12.035 -20.314 1.00 87.94 87 GLY A CA 1
ATOM 701 C C . GLY A 1 87 ? 0.913 -12.861 -19.533 1.00 87.94 87 GLY A C 1
ATOM 702 O O . GLY A 1 87 ? 0.270 -13.724 -20.128 1.00 87.94 87 GLY A O 1
ATOM 703 N N . SER A 1 88 ? 0.727 -12.591 -18.242 1.00 86.94 88 SER A N 1
ATOM 704 C CA . SER A 1 88 ? -0.198 -13.319 -17.365 1.00 86.94 88 SER A CA 1
ATOM 705 C C . SER A 1 88 ? -1.629 -12.775 -17.427 1.00 86.94 88 SER A C 1
ATOM 707 O O . SER A 1 88 ? -2.569 -13.490 -17.094 1.00 86.94 88 SER A O 1
ATOM 709 N N . PHE A 1 89 ? -1.821 -11.534 -17.886 1.00 87.50 89 PHE A N 1
ATOM 710 C CA . PHE A 1 89 ? -3.155 -10.954 -18.043 1.00 87.50 89 PHE A CA 1
ATOM 711 C C . PHE A 1 89 ? -3.844 -11.471 -19.309 1.00 87.50 89 PHE A C 1
ATOM 713 O O . PHE A 1 89 ? -3.201 -11.663 -20.352 1.00 87.50 89 PHE A O 1
ATOM 720 N N . GLY A 1 90 ? -5.171 -11.613 -19.238 1.00 87.06 90 GLY A N 1
ATOM 721 C CA . GLY A 1 90 ? -6.017 -11.905 -20.395 1.00 87.06 90 GLY A CA 1
ATOM 722 C C . GLY A 1 90 ? -5.906 -10.832 -21.486 1.00 87.06 90 GLY A C 1
ATOM 723 O O . GLY A 1 90 ? -5.590 -9.674 -21.208 1.00 87.06 90 GLY A O 1
ATOM 724 N N . GLN A 1 91 ? -6.180 -11.211 -22.739 1.00 88.44 91 GLN A N 1
ATOM 725 C CA . GLN A 1 91 ? -5.925 -10.378 -23.924 1.00 88.44 91 GLN A CA 1
ATOM 726 C C . GLN A 1 91 ? -6.548 -8.975 -23.837 1.00 88.44 91 GLN A C 1
ATOM 728 O O . GLN A 1 91 ? -5.861 -7.989 -24.094 1.00 88.44 91 GLN A O 1
ATOM 733 N N . ASN A 1 92 ? -7.805 -8.870 -23.400 1.00 88.00 92 ASN A N 1
ATOM 734 C CA . ASN A 1 92 ? -8.505 -7.586 -23.282 1.00 88.00 92 ASN A CA 1
ATOM 735 C C . ASN A 1 92 ? -7.867 -6.662 -22.233 1.00 88.00 92 ASN A C 1
ATOM 737 O O . ASN A 1 92 ? -7.714 -5.466 -22.463 1.00 88.00 92 ASN A O 1
ATOM 741 N N . VAL A 1 93 ? -7.467 -7.222 -21.088 1.00 87.88 93 VAL A N 1
ATOM 742 C CA . VAL A 1 93 ? -6.807 -6.473 -20.007 1.00 87.88 93 VAL A CA 1
ATOM 743 C C . VAL A 1 93 ? -5.417 -6.025 -20.456 1.00 87.88 93 VAL A C 1
ATOM 745 O O . VAL A 1 93 ? -5.039 -4.877 -20.254 1.00 87.88 93 VAL A O 1
ATOM 748 N N . ARG A 1 94 ? -4.685 -6.899 -21.155 1.00 89.31 94 ARG A N 1
ATOM 749 C CA . ARG A 1 94 ? -3.363 -6.590 -21.705 1.00 89.31 94 ARG A CA 1
ATOM 750 C C . ARG A 1 94 ? -3.388 -5.410 -22.675 1.00 89.31 94 ARG A C 1
ATOM 752 O O . ARG A 1 94 ? -2.489 -4.578 -22.615 1.00 89.31 94 ARG A O 1
ATOM 759 N N . ILE A 1 95 ? -4.383 -5.346 -23.563 1.00 88.94 95 ILE A N 1
ATOM 760 C CA . ILE A 1 95 ? -4.535 -4.238 -24.520 1.00 88.94 95 ILE A CA 1
ATOM 761 C C . ILE A 1 95 ? -4.706 -2.915 -23.767 1.00 88.94 95 ILE A C 1
ATOM 763 O O . ILE A 1 95 ? -3.924 -1.995 -23.988 1.00 88.94 95 ILE A O 1
ATOM 767 N N . LYS A 1 96 ? -5.626 -2.863 -22.795 1.00 88.00 96 LYS A N 1
ATOM 768 C CA . LYS A 1 96 ? -5.858 -1.662 -21.977 1.00 88.00 96 LYS A CA 1
ATOM 769 C C . LYS A 1 96 ? -4.610 -1.212 -21.219 1.00 88.00 96 LYS A C 1
ATOM 771 O O . LYS A 1 96 ? -4.246 -0.043 -21.276 1.00 88.00 96 LYS A O 1
ATOM 776 N N . ILE A 1 97 ? -3.914 -2.146 -20.566 1.00 89.56 97 ILE A N 1
ATOM 777 C CA . ILE A 1 97 ? -2.674 -1.844 -19.834 1.00 89.56 97 ILE A CA 1
ATOM 778 C C . ILE A 1 97 ? -1.620 -1.248 -20.777 1.00 89.56 97 ILE A C 1
ATOM 780 O O . ILE A 1 97 ? -0.929 -0.298 -20.412 1.00 89.56 97 ILE A O 1
ATOM 784 N N . ARG A 1 98 ? -1.486 -1.782 -21.998 1.00 90.62 98 ARG A N 1
ATOM 785 C CA . ARG A 1 98 ? -0.534 -1.249 -22.982 1.00 90.62 98 ARG A CA 1
ATOM 786 C C . ARG A 1 98 ? -0.881 0.167 -23.411 1.00 90.62 98 ARG A C 1
ATOM 788 O O . ARG A 1 98 ? 0.027 0.985 -23.504 1.00 90.62 98 ARG A O 1
ATOM 795 N N . GLU A 1 99 ? -2.154 0.455 -23.647 1.00 88.56 99 GLU A N 1
ATOM 796 C CA . GLU A 1 99 ? -2.618 1.797 -24.009 1.00 88.56 99 GLU A CA 1
ATOM 797 C C . GLU A 1 99 ? -2.354 2.799 -22.875 1.00 88.56 99 GLU A C 1
ATOM 799 O O . GLU A 1 99 ? -1.759 3.857 -23.092 1.00 88.56 99 GLU A O 1
ATOM 804 N N . GLU A 1 100 ? -2.714 2.439 -21.644 1.00 87.12 100 GLU A N 1
ATOM 805 C CA . GLU A 1 100 ? -2.614 3.311 -20.470 1.00 87.12 100 GLU A CA 1
ATOM 806 C C . GLU A 1 100 ? -1.161 3.605 -20.057 1.00 87.12 100 GLU A C 1
ATOM 808 O O . GLU A 1 100 ? -0.791 4.738 -19.702 1.00 87.12 100 GLU A O 1
ATOM 813 N N . LEU A 1 101 ? -0.306 2.585 -20.148 1.00 88.25 101 LEU A N 1
ATOM 814 C CA . LEU A 1 101 ? 1.110 2.663 -19.795 1.00 88.25 101 LEU A CA 1
ATOM 815 C C . LEU A 1 101 ? 2.016 2.948 -21.000 1.00 88.25 101 LEU A C 1
ATOM 817 O O . LEU A 1 101 ? 3.227 3.073 -20.829 1.00 88.25 101 LEU A O 1
ATOM 821 N N . LYS A 1 102 ? 1.439 3.108 -22.199 1.00 88.94 102 LYS A N 1
ATOM 822 C CA . LYS A 1 102 ? 2.146 3.350 -23.470 1.00 88.94 102 LYS A CA 1
ATOM 823 C C . LYS A 1 102 ? 3.241 2.311 -23.750 1.00 88.94 102 LYS A C 1
ATOM 825 O O . LYS A 1 102 ? 4.348 2.652 -24.169 1.00 88.94 102 LYS A O 1
ATOM 830 N N . LEU A 1 103 ? 2.938 1.042 -23.491 1.00 90.75 103 LEU A N 1
ATOM 831 C CA . LEU A 1 103 ? 3.866 -0.069 -23.701 1.00 90.75 103 LEU A CA 1
ATOM 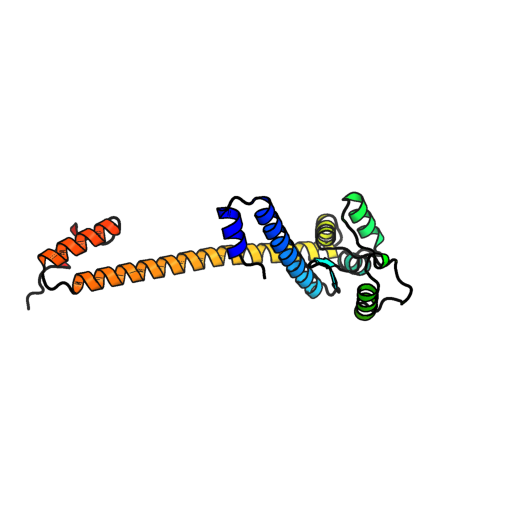832 C C . LEU A 1 103 ? 3.860 -0.532 -25.167 1.00 90.75 103 LEU A C 1
ATOM 834 O O . LEU A 1 103 ? 2.824 -0.451 -25.830 1.00 90.75 103 LEU A O 1
ATOM 838 N N . PRO A 1 104 ? 4.980 -1.075 -25.682 1.00 89.31 104 PRO A N 1
ATOM 839 C CA . PRO A 1 104 ? 5.027 -1.629 -27.032 1.00 89.31 104 PRO A CA 1
ATOM 840 C C . PRO A 1 104 ? 3.998 -2.750 -27.244 1.00 89.31 104 PRO A C 1
ATOM 842 O O . PRO A 1 104 ? 3.798 -3.601 -26.377 1.00 89.31 104 PRO A O 1
ATOM 845 N N . GLU A 1 105 ? 3.416 -2.838 -28.443 1.00 84.44 105 GLU A N 1
ATOM 846 C CA . GLU A 1 105 ? 2.418 -3.869 -28.787 1.00 84.44 105 GLU A CA 1
ATOM 847 C C . GLU A 1 105 ? 2.924 -5.306 -28.605 1.00 84.44 105 GLU A C 1
ATOM 849 O O . GLU A 1 105 ? 2.156 -6.227 -28.322 1.00 84.44 105 GLU A O 1
ATOM 854 N N . LYS A 1 106 ? 4.232 -5.516 -28.765 1.00 84.56 106 LYS A N 1
ATOM 855 C CA . LYS A 1 106 ? 4.877 -6.825 -28.603 1.00 84.56 106 LYS A CA 1
ATOM 856 C C . LYS A 1 106 ? 5.456 -7.039 -27.205 1.00 84.56 106 LYS A C 1
ATOM 858 O O . LYS A 1 106 ? 6.092 -8.065 -26.973 1.00 84.56 106 LYS A O 1
ATOM 863 N N . ASP A 1 107 ? 5.234 -6.115 -26.270 1.00 85.31 107 ASP A N 1
ATOM 864 C CA . ASP A 1 107 ? 5.687 -6.300 -24.898 1.00 85.31 107 ASP A CA 1
ATOM 865 C C . ASP A 1 107 ? 4.777 -7.298 -24.171 1.00 85.31 107 ASP A C 1
ATOM 867 O O . ASP A 1 107 ? 3.549 -7.168 -24.135 1.00 85.31 107 ASP A O 1
ATOM 871 N N . GLY A 1 108 ? 5.397 -8.343 -23.638 1.00 83.69 108 GLY A N 1
ATOM 872 C CA . GLY A 1 108 ? 4.786 -9.312 -22.731 1.00 83.69 108 GLY A CA 1
ATOM 873 C C . GLY A 1 108 ? 5.664 -9.591 -21.513 1.00 83.69 108 GLY A C 1
ATOM 874 O O . GLY A 1 108 ? 5.303 -10.425 -20.687 1.00 83.69 108 GLY A O 1
ATOM 875 N N . LYS A 1 109 ? 6.821 -8.923 -21.416 1.00 89.69 109 LYS A N 1
ATOM 876 C CA . LYS A 1 109 ? 7.841 -9.168 -20.394 1.00 89.69 109 LYS A CA 1
ATOM 877 C C . LYS A 1 109 ? 7.828 -8.107 -19.304 1.00 89.69 109 LYS A C 1
ATOM 879 O O . LYS A 1 109 ? 8.483 -8.327 -18.288 1.00 89.69 109 LYS A O 1
ATOM 884 N N . THR A 1 110 ? 7.107 -6.997 -19.490 1.00 94.00 110 THR A N 1
ATOM 885 C CA . THR A 1 110 ? 6.885 -6.016 -18.423 1.00 94.00 110 THR A CA 1
ATOM 886 C C . THR A 1 110 ? 6.402 -6.736 -17.173 1.00 94.00 110 THR A C 1
ATOM 888 O O . THR A 1 110 ? 5.458 -7.529 -17.232 1.00 94.00 110 THR A O 1
ATOM 891 N N . VAL A 1 111 ? 7.062 -6.475 -16.049 1.00 95.31 111 VAL A N 1
ATOM 892 C CA . VAL A 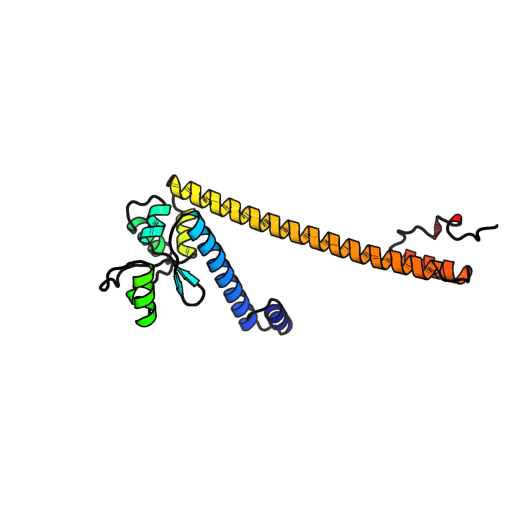1 111 ? 6.696 -7.058 -14.762 1.00 95.31 111 VAL A CA 1
ATOM 893 C C . VAL A 1 111 ? 6.074 -5.987 -13.890 1.00 95.31 111 VAL A C 1
ATOM 895 O O . VAL A 1 111 ? 6.585 -4.870 -13.778 1.00 95.31 111 VAL A O 1
ATOM 898 N N . PHE A 1 112 ? 4.986 -6.371 -13.250 1.00 95.50 112 PHE A N 1
ATOM 899 C CA . PHE A 1 112 ? 4.234 -5.578 -12.311 1.00 95.50 112 PHE A CA 1
ATOM 900 C C . PHE A 1 112 ? 4.413 -6.121 -10.903 1.00 95.50 112 PHE A C 1
ATOM 902 O O . PHE A 1 112 ? 4.594 -7.325 -10.693 1.00 95.50 112 PHE A O 1
ATOM 909 N N . ILE A 1 113 ? 4.364 -5.212 -9.944 1.00 95.50 113 ILE A N 1
ATOM 910 C CA . ILE A 1 113 ? 4.484 -5.517 -8.527 1.00 95.50 113 ILE A CA 1
ATOM 911 C C . ILE A 1 113 ? 3.365 -4.834 -7.749 1.00 95.50 113 ILE A C 1
ATOM 913 O O . ILE A 1 113 ? 2.904 -3.761 -8.140 1.00 95.50 113 ILE A O 1
ATOM 917 N N . GLY A 1 114 ? 2.918 -5.486 -6.680 1.00 94.38 114 GLY A N 1
ATOM 918 C CA . GLY A 1 114 ? 1.915 -4.954 -5.763 1.00 94.38 114 GLY A CA 1
ATOM 919 C C . GLY A 1 114 ? 2.531 -4.159 -4.613 1.00 94.38 114 GLY A C 1
ATOM 920 O O . GLY A 1 114 ? 3.739 -3.888 -4.577 1.00 94.38 114 GLY A O 1
ATOM 921 N N . TRP A 1 115 ? 1.687 -3.839 -3.637 1.00 94.19 115 TRP A N 1
ATOM 922 C CA . TRP A 1 115 ? 2.076 -3.090 -2.445 1.00 94.19 115 TRP A CA 1
ATOM 923 C C . TRP A 1 115 ? 3.152 -3.793 -1.618 1.00 94.19 115 TRP A C 1
ATOM 925 O O . TRP A 1 115 ? 4.086 -3.144 -1.154 1.00 94.19 115 TRP A O 1
ATOM 935 N N . ASP A 1 116 ? 3.077 -5.119 -1.496 1.00 92.31 116 ASP A N 1
ATOM 936 C CA . ASP A 1 116 ? 4.008 -5.919 -0.691 1.00 92.31 116 ASP A CA 1
ATOM 937 C C . ASP A 1 116 ? 5.465 -5.714 -1.131 1.00 92.31 116 ASP A C 1
ATOM 939 O O . ASP A 1 116 ? 6.361 -5.457 -0.323 1.00 92.31 116 ASP A O 1
ATOM 943 N N . ALA A 1 117 ? 5.704 -5.741 -2.444 1.00 94.00 117 ALA A N 1
ATOM 944 C CA . ALA A 1 117 ? 7.020 -5.490 -3.021 1.00 94.00 117 ALA A CA 1
ATOM 945 C C . ALA A 1 117 ? 7.469 -4.036 -2.818 1.00 94.00 117 ALA A C 1
ATOM 947 O O . ALA A 1 117 ? 8.652 -3.789 -2.580 1.00 94.00 117 ALA A O 1
ATOM 948 N N . PHE A 1 118 ? 6.543 -3.076 -2.914 1.00 95.19 118 PHE A N 1
ATOM 949 C CA . PHE A 1 118 ? 6.824 -1.661 -2.679 1.00 95.19 118 PHE A CA 1
ATOM 950 C C . PHE A 1 118 ? 7.229 -1.406 -1.220 1.00 95.19 118 PHE A C 1
ATOM 952 O O . PHE A 1 118 ? 8.235 -0.740 -0.969 1.00 95.19 118 PHE A O 1
ATOM 959 N N . LEU A 1 119 ? 6.504 -1.984 -0.259 1.00 93.75 119 LEU A N 1
ATOM 960 C CA . LEU A 1 119 ? 6.833 -1.919 1.164 1.00 93.75 119 LEU A CA 1
ATOM 961 C C . LEU A 1 119 ? 8.175 -2.575 1.469 1.00 93.75 119 LEU A C 1
ATOM 963 O O . LEU A 1 119 ? 9.009 -1.986 2.156 1.00 93.75 119 LEU A O 1
ATOM 967 N N . LEU A 1 120 ? 8.411 -3.773 0.940 1.00 93.31 120 LEU A N 1
ATOM 968 C CA . LEU A 1 120 ? 9.669 -4.480 1.138 1.00 93.31 120 LEU A CA 1
ATOM 969 C C . LEU A 1 120 ? 10.850 -3.689 0.567 1.00 93.31 120 LEU A C 1
ATOM 971 O O . LEU A 1 120 ? 11.877 -3.534 1.229 1.00 93.31 120 LEU A O 1
ATOM 975 N N . ALA A 1 121 ? 10.691 -3.138 -0.637 1.00 93.44 121 ALA A N 1
ATOM 976 C CA . ALA A 1 121 ? 11.682 -2.258 -1.238 1.00 93.44 121 ALA A CA 1
ATOM 977 C C . ALA A 1 121 ? 11.927 -1.030 -0.370 1.00 93.44 121 ALA A C 1
ATOM 979 O O . ALA A 1 121 ? 13.085 -0.665 -0.160 1.00 93.44 121 ALA A O 1
ATOM 980 N N . ALA A 1 122 ? 10.867 -0.437 0.184 1.00 93.19 122 ALA A N 1
ATOM 981 C CA . ALA A 1 122 ? 11.004 0.643 1.137 1.00 93.19 122 ALA A CA 1
ATOM 982 C C . ALA A 1 122 ? 11.829 0.194 2.332 1.00 93.19 122 ALA A C 1
ATOM 984 O O . ALA A 1 122 ? 12.811 0.859 2.599 1.00 93.19 122 ALA A O 1
ATOM 985 N N . MET A 1 123 ? 11.536 -0.927 2.990 1.00 91.19 123 MET A N 1
ATOM 986 C CA . MET A 1 123 ? 12.265 -1.394 4.177 1.00 91.19 123 MET A CA 1
ATOM 987 C C . MET A 1 123 ? 13.748 -1.705 3.909 1.00 91.19 123 MET A C 1
ATOM 989 O O . MET A 1 123 ? 14.617 -1.211 4.636 1.00 91.19 123 MET A O 1
ATOM 993 N N . GLU A 1 124 ? 14.050 -2.446 2.845 1.00 93.00 124 GLU A N 1
ATOM 994 C CA . GLU A 1 124 ? 15.393 -2.976 2.558 1.00 93.00 124 GLU A CA 1
ATOM 995 C C . GLU A 1 124 ? 16.327 -1.966 1.876 1.00 93.00 124 GLU A C 1
ATOM 997 O O . GLU A 1 124 ? 17.551 -2.004 2.045 1.00 93.00 124 GLU A O 1
ATOM 1002 N N . SER A 1 125 ? 15.775 -1.021 1.113 1.00 90.94 125 SER A N 1
ATOM 1003 C CA . SER A 1 125 ? 16.587 -0.059 0.369 1.00 90.94 125 SER A CA 1
ATOM 1004 C C . SER A 1 125 ? 17.285 0.942 1.297 1.00 90.94 125 SER A C 1
ATOM 1006 O O . SER A 1 125 ? 16.714 1.475 2.257 1.00 90.94 125 SER A O 1
ATOM 1008 N N . LYS A 1 126 ? 18.553 1.231 0.981 1.00 90.31 126 LYS A N 1
ATOM 1009 C CA . LYS A 1 126 ? 19.417 2.165 1.732 1.00 90.31 126 LYS A CA 1
ATOM 1010 C C . LYS A 1 126 ? 19.728 3.462 0.977 1.00 90.31 126 LYS A C 1
ATOM 1012 O O . LYS A 1 126 ? 20.465 4.302 1.491 1.00 90.31 126 LYS A O 1
ATOM 1017 N N . THR A 1 127 ? 19.180 3.630 -0.224 1.00 91.94 127 THR A N 1
ATOM 1018 C CA . THR A 1 127 ? 19.385 4.824 -1.052 1.00 91.94 127 THR A CA 1
ATOM 1019 C C . THR A 1 127 ? 18.775 6.072 -0.394 1.00 91.94 127 THR A C 1
ATOM 1021 O O . THR A 1 127 ? 17.850 5.960 0.420 1.00 91.94 127 THR A O 1
ATOM 1024 N N . PRO A 1 128 ? 19.257 7.284 -0.726 1.00 91.75 128 PRO A N 1
ATOM 1025 C CA . PRO A 1 128 ? 18.640 8.525 -0.256 1.00 91.75 128 PRO A CA 1
ATOM 1026 C C . PRO A 1 128 ? 17.153 8.632 -0.623 1.00 91.75 128 PRO A C 1
ATOM 1028 O O . PRO A 1 128 ? 16.343 9.039 0.207 1.00 91.75 128 PRO A O 1
ATOM 1031 N N . GLN A 1 129 ? 16.777 8.199 -1.827 1.00 92.81 129 GLN A N 1
ATOM 1032 C CA . GLN A 1 129 ? 15.396 8.215 -2.302 1.00 92.81 129 GLN A CA 1
ATOM 1033 C C . GLN A 1 129 ? 14.519 7.247 -1.498 1.00 92.81 129 GLN A C 1
ATOM 1035 O O . GLN A 1 129 ? 13.430 7.614 -1.061 1.00 92.81 129 GLN A O 1
ATOM 1040 N N . ALA A 1 130 ? 15.026 6.053 -1.175 1.00 93.06 130 ALA A N 1
ATOM 1041 C CA . ALA A 1 130 ? 14.317 5.123 -0.303 1.00 93.06 130 ALA A CA 1
ATOM 1042 C C . ALA A 1 130 ? 14.062 5.691 1.099 1.00 93.06 130 ALA A C 1
ATOM 1044 O O . ALA A 1 130 ? 13.018 5.419 1.686 1.00 93.06 130 ALA A O 1
ATOM 1045 N N . LYS A 1 131 ? 14.973 6.513 1.643 1.00 92.19 131 LYS A N 1
ATOM 1046 C CA . LYS A 1 131 ? 14.739 7.195 2.929 1.00 92.19 131 LYS A CA 1
ATOM 1047 C C . LYS A 1 131 ? 13.560 8.170 2.852 1.00 92.19 131 LYS A C 1
ATOM 1049 O O . LYS A 1 131 ? 12.798 8.255 3.813 1.00 92.19 131 LYS A O 1
ATOM 1054 N N . ALA A 1 132 ? 13.382 8.863 1.725 1.00 92.50 132 ALA A N 1
ATOM 1055 C CA . ALA A 1 132 ? 12.217 9.719 1.505 1.00 92.50 132 ALA A CA 1
ATOM 1056 C C . ALA A 1 132 ? 10.922 8.893 1.464 1.00 92.50 132 ALA A C 1
ATOM 1058 O O . ALA A 1 132 ? 9.957 9.246 2.143 1.00 92.50 132 ALA A O 1
ATOM 1059 N N . VAL A 1 133 ? 10.937 7.744 0.775 1.00 93.75 133 VAL A N 1
ATOM 1060 C CA . VAL A 1 133 ? 9.800 6.808 0.759 1.00 93.75 133 VAL A CA 1
ATOM 1061 C C . VAL A 1 133 ? 9.475 6.291 2.162 1.00 93.75 133 VAL A C 1
ATOM 1063 O O . VAL A 1 133 ? 8.333 6.400 2.600 1.00 93.75 133 VAL A O 1
ATOM 1066 N N . LYS A 1 134 ? 10.475 5.820 2.921 1.00 93.44 134 LYS A N 1
ATOM 1067 C CA . LYS A 1 134 ? 10.306 5.407 4.328 1.00 93.44 134 LYS A CA 1
ATOM 1068 C C . LYS A 1 134 ? 9.677 6.516 5.171 1.00 93.44 134 LYS A C 1
ATOM 1070 O O . LYS A 1 134 ? 8.745 6.264 5.927 1.00 93.44 134 LYS A O 1
ATOM 1075 N N . SER A 1 135 ? 10.179 7.746 5.043 1.00 92.00 135 SER A N 1
ATOM 1076 C CA . SER A 1 135 ? 9.667 8.892 5.799 1.00 92.00 135 SER A CA 1
ATOM 1077 C C . SER A 1 135 ? 8.207 9.192 5.464 1.00 92.00 135 SER A C 1
ATOM 1079 O O . SER A 1 135 ? 7.416 9.438 6.372 1.00 92.00 135 SER A O 1
ATOM 1081 N N . TYR A 1 136 ? 7.835 9.140 4.185 1.00 92.75 136 TYR A N 1
ATOM 1082 C CA . TYR A 1 136 ? 6.450 9.302 3.753 1.00 92.75 136 TYR A CA 1
ATOM 1083 C C . TYR A 1 136 ? 5.540 8.224 4.349 1.00 92.75 136 TYR A C 1
ATOM 1085 O O . TYR A 1 136 ? 4.523 8.558 4.954 1.00 92.75 136 TYR A O 1
ATOM 1093 N N . LEU A 1 137 ? 5.935 6.951 4.254 1.00 91.38 137 LEU A N 1
ATOM 1094 C CA . LEU A 1 137 ? 5.157 5.838 4.800 1.00 91.38 137 LEU A CA 1
ATOM 1095 C C . LEU A 1 137 ? 4.957 5.974 6.313 1.00 91.38 137 LEU A C 1
ATOM 1097 O O . LEU A 1 137 ? 3.838 5.839 6.794 1.00 91.38 137 LEU A O 1
ATOM 1101 N N . LEU A 1 138 ? 6.004 6.347 7.055 1.00 89.75 138 LEU A N 1
ATOM 1102 C CA . LEU A 1 138 ? 5.909 6.606 8.495 1.00 89.75 138 LEU A CA 1
ATOM 1103 C C . LEU A 1 138 ? 4.986 7.788 8.826 1.00 89.75 138 LEU A C 1
ATOM 1105 O O . LEU A 1 138 ? 4.257 7.744 9.813 1.00 89.75 138 LEU A O 1
ATOM 1109 N N . LYS A 1 139 ? 4.999 8.854 8.017 1.00 88.44 139 LYS A N 1
ATOM 1110 C CA . LYS A 1 139 ? 4.085 9.994 8.199 1.00 88.44 139 LYS A CA 1
ATOM 1111 C C . LYS A 1 139 ? 2.635 9.595 7.943 1.00 88.44 139 LYS A C 1
ATOM 1113 O O . LYS A 1 139 ? 1.769 9.997 8.712 1.00 88.44 139 LYS A O 1
ATOM 1118 N N . MET A 1 140 ? 2.383 8.808 6.898 1.00 86.31 140 MET A N 1
ATOM 1119 C CA . MET A 1 140 ? 1.053 8.289 6.573 1.00 86.31 140 MET A CA 1
ATOM 1120 C C . MET A 1 140 ? 0.519 7.375 7.675 1.00 86.31 140 MET A C 1
ATOM 1122 O O . MET A 1 140 ? -0.623 7.522 8.096 1.00 86.31 140 MET A O 1
ATOM 1126 N N . GLU A 1 141 ? 1.366 6.487 8.187 1.00 85.69 141 GLU A N 1
ATOM 1127 C CA . GLU A 1 141 ? 1.049 5.585 9.293 1.00 85.69 141 GLU A CA 1
ATOM 1128 C C . GLU A 1 141 ? 0.707 6.370 10.567 1.00 85.69 141 GLU A C 1
ATOM 1130 O O . GLU A 1 141 ? -0.362 6.188 11.152 1.00 85.69 141 GLU A O 1
ATOM 1135 N N . ARG A 1 142 ? 1.551 7.346 10.926 1.00 82.56 142 ARG A N 1
ATOM 1136 C CA . ARG A 1 142 ? 1.317 8.220 12.079 1.00 82.56 142 ARG A CA 1
ATOM 1137 C C . ARG A 1 142 ? 0.038 9.039 11.925 1.00 82.56 142 ARG A C 1
ATOM 1139 O O . ARG A 1 142 ? -0.698 9.186 12.895 1.00 82.56 142 ARG A O 1
ATOM 1146 N N . ALA A 1 143 ? -0.232 9.570 10.734 1.00 76.56 143 ALA A N 1
ATOM 1147 C CA . ALA A 1 143 ? -1.474 10.284 10.452 1.00 76.56 143 ALA A CA 1
ATOM 1148 C C . ALA A 1 143 ? -2.693 9.361 10.592 1.00 76.56 143 ALA A C 1
ATOM 1150 O O . ALA A 1 143 ? -3.686 9.770 11.186 1.00 76.56 143 ALA A O 1
ATOM 1151 N N . GLY A 1 144 ? -2.592 8.111 10.130 1.00 76.19 144 GLY A N 1
ATOM 1152 C CA . GLY A 1 144 ? -3.614 7.082 10.324 1.00 76.19 144 GLY A CA 1
ATOM 1153 C C . GLY A 1 144 ? -3.887 6.796 11.801 1.00 76.19 144 GLY A C 1
ATOM 1154 O O . GLY A 1 144 ? -5.037 6.856 12.228 1.00 76.19 144 GLY A O 1
ATOM 1155 N N . ARG A 1 145 ? -2.840 6.583 12.611 1.00 71.31 145 ARG A N 1
ATOM 1156 C CA . ARG A 1 145 ? -2.987 6.375 14.065 1.00 71.31 145 ARG A CA 1
ATOM 1157 C C . ARG A 1 145 ? -3.597 7.577 14.777 1.00 71.31 145 ARG A C 1
ATOM 1159 O O . ARG A 1 145 ? -4.461 7.407 15.628 1.00 71.31 145 ARG A O 1
ATOM 1166 N N . VAL A 1 146 ? -3.150 8.789 14.445 1.00 68.19 146 VAL A N 1
ATOM 1167 C CA . VAL A 1 146 ? -3.684 10.018 15.052 1.00 68.19 146 VAL A CA 1
ATOM 1168 C C . VAL A 1 146 ? -5.144 10.227 14.658 1.00 68.19 146 VAL A C 1
ATOM 1170 O O . VAL A 1 146 ? -5.942 10.606 15.507 1.00 68.19 146 VAL A O 1
ATOM 1173 N N . ALA A 1 147 ? -5.515 9.948 13.407 1.00 62.97 147 ALA A N 1
ATOM 1174 C CA . ALA A 1 147 ? -6.902 10.015 12.963 1.00 62.97 147 ALA A CA 1
ATOM 1175 C C . ALA A 1 147 ? -7.784 8.978 13.677 1.00 62.97 147 ALA A C 1
ATOM 1177 O O . ALA A 1 147 ? -8.879 9.326 14.110 1.00 62.97 147 ALA A O 1
ATOM 1178 N N . ALA A 1 148 ? -7.294 7.747 13.859 1.00 64.19 148 ALA A N 1
ATOM 1179 C CA . ALA A 1 148 ? -7.986 6.713 14.628 1.00 64.19 148 ALA A CA 1
ATOM 1180 C C . ALA A 1 148 ? -8.183 7.134 16.096 1.00 64.19 148 ALA A C 1
ATOM 1182 O O . ALA A 1 148 ? -9.306 7.139 16.585 1.00 64.19 148 ALA A O 1
ATOM 1183 N N . GLY A 1 149 ? -7.130 7.622 16.759 1.00 59.94 149 GLY A N 1
ATOM 1184 C CA . GLY A 1 149 ? -7.247 8.132 18.128 1.00 59.94 149 GLY A CA 1
ATOM 1185 C C . GLY A 1 149 ? -8.177 9.347 18.240 1.00 59.94 149 GLY A C 1
ATOM 1186 O O . GLY A 1 149 ? -8.946 9.459 19.187 1.00 59.94 149 GLY A O 1
ATOM 1187 N N . ALA A 1 150 ? -8.168 10.255 17.258 1.00 57.09 150 ALA A N 1
ATOM 1188 C CA . ALA A 1 150 ? -9.087 11.394 17.217 1.00 57.09 150 ALA A CA 1
ATOM 1189 C C . ALA A 1 150 ? -10.555 10.968 17.027 1.00 57.09 150 ALA A C 1
ATOM 1191 O O . ALA A 1 150 ? -11.450 11.611 17.577 1.00 57.09 150 ALA A O 1
ATOM 1192 N N . LEU A 1 151 ? -10.803 9.888 16.279 1.00 58.03 151 LEU A N 1
ATOM 1193 C CA . LEU A 1 151 ? -12.122 9.266 16.142 1.00 58.03 151 LEU A CA 1
ATOM 1194 C C . LEU A 1 151 ? -12.604 8.673 17.470 1.00 58.03 151 LEU A C 1
ATOM 1196 O O . LEU A 1 151 ? -13.764 8.885 17.824 1.00 58.03 151 LEU A O 1
ATOM 1200 N N . ASP A 1 152 ? -11.724 8.027 18.235 1.00 64.00 152 ASP A N 1
ATOM 1201 C CA . ASP A 1 152 ? -12.054 7.505 19.567 1.00 64.00 152 ASP A CA 1
ATOM 1202 C C . ASP A 1 152 ? -12.422 8.641 20.535 1.00 64.00 152 ASP A C 1
ATOM 1204 O O . ASP A 1 152 ? -13.481 8.606 21.164 1.00 64.00 152 ASP A O 1
ATOM 1208 N N . PHE A 1 153 ? -11.642 9.730 20.556 1.00 56.03 153 PHE A N 1
ATOM 1209 C CA . PHE A 1 153 ? -11.977 10.925 21.344 1.00 56.03 153 PHE A CA 1
ATOM 1210 C C . PHE A 1 153 ? -13.299 11.574 20.913 1.00 56.03 153 PHE A C 1
ATOM 1212 O O . PHE A 1 153 ? -14.077 12.037 21.754 1.00 56.03 153 PHE A O 1
ATOM 1219 N N . ALA A 1 154 ? -13.571 11.634 19.608 1.00 60.47 154 ALA A N 1
ATOM 1220 C CA . ALA A 1 154 ? -14.823 12.172 19.089 1.00 60.47 154 ALA A CA 1
ATOM 1221 C C . ALA A 1 154 ? -16.020 11.298 19.493 1.00 60.47 154 ALA A C 1
ATOM 1223 O O . ALA A 1 154 ? -17.066 11.839 19.862 1.00 60.47 154 ALA A O 1
ATOM 1224 N N . LYS A 1 155 ? -15.858 9.970 19.482 1.00 65.81 155 LYS A N 1
ATOM 1225 C CA . LYS A 1 155 ? -16.871 9.007 19.923 1.00 65.81 155 LYS A CA 1
ATOM 1226 C C . LYS A 1 155 ? -17.151 9.144 21.420 1.00 65.81 155 LYS A C 1
ATOM 1228 O O . LYS A 1 155 ? -18.294 9.395 21.787 1.00 65.81 155 LYS A O 1
ATOM 1233 N N . GLU A 1 156 ? -16.116 9.150 22.261 1.00 67.56 156 GLU A N 1
ATOM 1234 C CA . GLU A 1 156 ? -16.252 9.376 23.709 1.00 67.5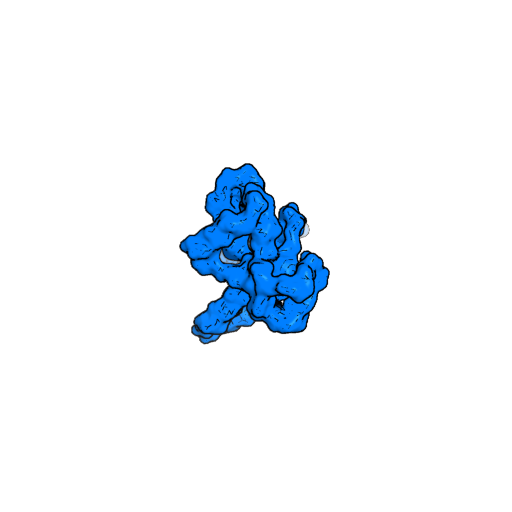6 156 GLU A CA 1
ATOM 1235 C C . GLU A 1 156 ? -16.897 10.725 24.046 1.00 67.56 156 GLU A C 1
ATOM 1237 O O . GLU A 1 156 ? -17.656 10.858 25.007 1.00 67.56 156 GLU A O 1
ATOM 1242 N N . ARG A 1 157 ? -16.572 11.781 23.292 1.00 60.69 157 ARG A N 1
ATOM 1243 C CA . ARG A 1 157 ? -17.202 13.093 23.471 1.00 60.69 157 ARG A CA 1
ATOM 1244 C C . ARG A 1 157 ? -18.686 13.045 23.112 1.00 60.69 157 ARG A C 1
ATOM 1246 O O . ARG A 1 157 ? -19.493 13.643 23.817 1.00 60.69 157 ARG A O 1
ATOM 1253 N N . ASN A 1 158 ? -19.045 12.356 22.034 1.00 65.06 158 ASN A N 1
ATOM 1254 C CA . ASN A 1 158 ? -20.431 12.243 21.592 1.00 65.06 158 ASN A CA 1
ATOM 1255 C C . ASN A 1 158 ? -21.265 11.393 22.564 1.00 65.06 158 ASN A C 1
ATOM 1257 O O . ASN A 1 158 ? -22.398 11.753 22.879 1.00 65.06 158 ASN A O 1
ATOM 1261 N N . ASP A 1 159 ? -20.684 10.324 23.106 1.00 72.56 159 ASP A N 1
ATOM 1262 C CA . ASP A 1 159 ? -21.327 9.484 24.118 1.00 72.56 159 ASP A CA 1
ATOM 1263 C C . ASP A 1 159 ? -21.522 10.247 25.435 1.00 72.56 159 ASP A C 1
ATOM 1265 O O . ASP A 1 159 ? -22.622 10.224 25.990 1.00 72.56 159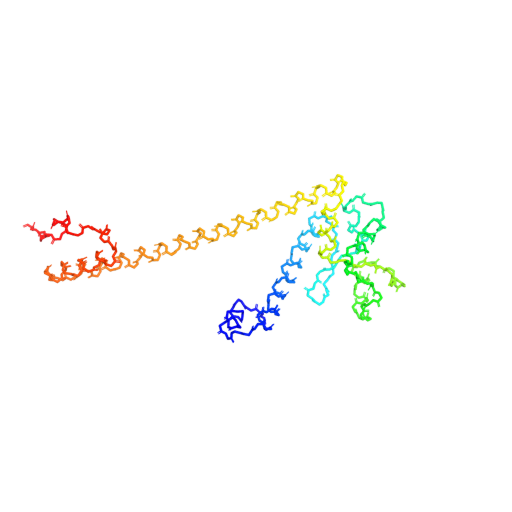 ASP A O 1
ATOM 1269 N N . ARG A 1 160 ? -20.535 11.053 25.858 1.00 64.75 160 ARG A N 1
ATOM 1270 C CA . ARG A 1 160 ? -20.698 11.993 26.982 1.00 64.75 160 ARG A CA 1
ATOM 1271 C C . ARG A 1 160 ? -21.829 12.992 26.745 1.00 64.75 160 ARG A C 1
ATOM 1273 O O . ARG A 1 160 ? -22.675 13.160 27.612 1.00 64.75 160 ARG A O 1
ATOM 1280 N N . ILE A 1 161 ? -21.898 13.620 25.569 1.00 66.62 161 ILE A N 1
ATOM 1281 C CA . ILE A 1 161 ? -22.968 14.581 25.240 1.00 66.62 161 ILE A CA 1
ATOM 1282 C C . ILE A 1 161 ? -24.349 13.910 25.275 1.00 66.62 161 ILE A C 1
ATOM 1284 O O . ILE A 1 161 ? -25.305 14.501 25.781 1.00 66.62 161 ILE A O 1
ATOM 1288 N N . LYS A 1 162 ? -24.472 12.677 24.767 1.00 70.50 162 LYS A N 1
ATOM 1289 C CA . LYS A 1 162 ? -25.723 11.907 24.837 1.00 70.50 162 LYS A CA 1
ATOM 1290 C C . LYS A 1 162 ? -26.117 11.606 26.280 1.00 70.50 162 LYS A C 1
ATOM 1292 O O . LYS A 1 162 ? -27.264 11.855 26.638 1.00 70.50 162 LYS A O 1
ATOM 1297 N N . GLN A 1 163 ? -25.180 11.138 27.103 1.00 70.75 163 GLN A N 1
ATOM 1298 C CA . GLN A 1 163 ? -25.421 10.886 28.526 1.00 70.75 163 GLN A CA 1
ATOM 1299 C C . GLN A 1 163 ? -25.846 12.165 29.256 1.00 70.75 163 GLN A C 1
ATOM 1301 O O . GLN A 1 163 ? -26.868 12.167 29.935 1.00 70.75 163 GLN A O 1
ATOM 1306 N N . THR A 1 164 ? -25.152 13.286 29.036 1.00 68.44 164 THR A N 1
ATOM 1307 C CA . THR A 1 164 ? -25.538 14.584 29.610 1.00 68.44 164 THR A CA 1
ATOM 1308 C C . THR A 1 164 ? -26.948 14.995 29.186 1.00 68.44 164 THR A C 1
ATOM 1310 O O . THR A 1 164 ? -27.709 15.499 30.004 1.00 68.44 164 THR A O 1
ATOM 1313 N N . ARG A 1 165 ? -27.340 14.754 27.931 1.00 68.50 165 ARG A N 1
ATOM 1314 C CA . ARG A 1 165 ? -28.689 15.082 27.449 1.00 68.50 165 ARG A CA 1
ATOM 1315 C C . ARG A 1 165 ? -29.773 14.246 28.132 1.00 68.50 165 ARG A C 1
ATOM 1317 O O . ARG A 1 165 ? -30.818 14.794 28.464 1.00 68.50 165 ARG A O 1
ATOM 1324 N N . VAL A 1 166 ? -29.515 12.957 28.352 1.00 73.31 166 VAL A N 1
ATOM 1325 C CA . VAL A 1 166 ? -30.422 12.060 29.087 1.00 73.31 166 VAL A CA 1
ATOM 1326 C C . VAL A 1 166 ? -30.556 12.511 30.541 1.00 73.31 166 VAL A C 1
ATOM 1328 O O . VAL A 1 166 ? -31.671 12.617 31.037 1.00 73.31 166 VAL A O 1
ATOM 1331 N N . ILE A 1 167 ? -29.448 12.874 31.193 1.00 69.50 167 ILE A N 1
ATOM 1332 C CA . ILE A 1 167 ? -29.450 13.395 32.569 1.00 69.50 167 ILE A CA 1
ATOM 1333 C C . ILE A 1 167 ? -30.261 14.691 32.665 1.00 69.50 167 ILE A C 1
ATOM 1335 O O . ILE A 1 167 ? -31.134 14.813 33.516 1.00 69.50 167 ILE A O 1
ATOM 1339 N N . VAL A 1 168 ? -30.031 15.645 31.758 1.00 71.56 168 VAL A N 1
ATOM 1340 C CA . VAL A 1 168 ? -30.784 16.910 31.718 1.00 71.56 168 VAL A CA 1
ATOM 1341 C C . VAL A 1 168 ? -32.277 16.665 31.486 1.00 71.56 168 VAL A C 1
ATOM 1343 O O . VAL A 1 168 ? -33.109 17.360 32.066 1.00 71.56 168 VAL A O 1
ATOM 1346 N N . GLN A 1 169 ? -32.632 15.676 30.663 1.00 75.69 169 GLN A N 1
ATOM 1347 C CA . GLN A 1 169 ? -34.027 15.311 30.444 1.00 75.69 169 GLN A CA 1
ATOM 1348 C C . GLN A 1 169 ? -34.660 14.695 31.698 1.00 75.69 169 GLN A C 1
ATOM 1350 O O . GLN A 1 169 ? -35.747 15.122 32.075 1.00 75.69 169 GLN A O 1
ATOM 1355 N N . LEU A 1 170 ? -33.977 13.760 32.367 1.00 70.94 170 LEU A N 1
ATOM 1356 C CA . LEU A 1 170 ? -34.448 13.142 33.611 1.00 70.94 170 LEU A CA 1
ATOM 1357 C C . LEU A 1 170 ? -34.647 14.186 34.713 1.00 70.94 170 LEU A C 1
ATOM 1359 O O . LEU A 1 170 ? -35.704 14.221 35.335 1.00 70.94 170 LEU A O 1
ATOM 1363 N N . ILE A 1 171 ? -33.689 15.099 34.896 1.00 73.25 171 ILE A N 1
ATOM 1364 C CA . ILE A 1 171 ? -33.814 16.211 35.850 1.00 73.25 171 ILE A CA 1
ATOM 1365 C C . ILE A 1 171 ? -35.003 17.110 35.477 1.00 73.25 171 ILE A C 1
ATOM 1367 O O . ILE A 1 171 ? -35.817 17.452 36.331 1.00 73.25 171 ILE A O 1
ATOM 1371 N N . GLY A 1 172 ? -35.160 17.443 34.193 1.00 72.56 172 GLY A N 1
ATOM 1372 C CA . GLY A 1 172 ? -36.288 18.245 33.717 1.00 72.56 172 GLY A CA 1
ATOM 1373 C C . GLY A 1 172 ? -37.654 17.563 33.875 1.00 72.56 172 GLY A C 1
ATOM 1374 O O . GLY A 1 172 ? -38.665 18.249 34.019 1.00 72.56 172 GLY A O 1
ATOM 1375 N N . GLU A 1 173 ? -37.712 16.232 33.847 1.00 76.50 173 GLU A N 1
ATOM 1376 C CA . GLU A 1 173 ? -38.920 15.453 34.136 1.00 76.50 173 GLU A CA 1
ATOM 1377 C C . GLU A 1 173 ? -39.218 15.413 35.640 1.00 76.50 173 GLU A C 1
ATOM 1379 O O . GLU A 1 173 ? -40.372 15.611 36.026 1.00 76.50 173 GLU A O 1
ATOM 1384 N N . VAL A 1 174 ? -38.189 15.267 36.481 1.00 75.50 174 VAL A N 1
ATOM 1385 C CA . VAL A 1 174 ? -38.300 15.339 37.947 1.00 75.50 174 VAL A CA 1
ATOM 1386 C C . VAL A 1 174 ? -38.821 16.710 38.394 1.00 75.50 174 VAL A C 1
ATOM 1388 O O . VAL A 1 174 ? -39.789 16.779 39.150 1.00 75.50 174 VAL A O 1
ATOM 1391 N N . ASP A 1 175 ? -38.287 17.810 37.859 1.00 73.69 175 ASP A N 1
ATOM 1392 C CA . ASP A 1 175 ? -38.724 19.173 38.209 1.00 73.69 175 ASP A CA 1
ATOM 1393 C C . ASP A 1 175 ? -40.193 19.461 37.855 1.00 73.69 175 ASP A C 1
ATOM 1395 O O . ASP A 1 175 ? -40.859 20.276 38.502 1.00 73.69 175 ASP A O 1
ATOM 1399 N N . ARG A 1 176 ? -40.741 18.771 36.848 1.00 77.06 176 ARG A N 1
ATOM 1400 C CA . ARG A 1 176 ? -42.149 18.912 36.438 1.00 77.06 176 ARG A CA 1
ATOM 1401 C C . ARG A 1 176 ? -43.126 18.201 37.374 1.00 77.06 176 ARG A C 1
ATOM 1403 O O . ARG A 1 176 ? -44.331 18.461 37.290 1.00 77.06 176 ARG A O 1
ATOM 1410 N N . ILE A 1 177 ? -42.651 17.331 38.266 1.00 78.25 177 ILE A N 1
ATOM 1411 C CA . ILE A 1 177 ? -43.491 16.653 39.259 1.00 78.25 177 ILE A CA 1
ATOM 1412 C C . ILE A 1 177 ? -43.990 17.700 40.256 1.00 78.25 177 ILE A C 1
ATOM 1414 O O . ILE A 1 177 ? -43.200 18.303 40.974 1.00 78.25 177 ILE A O 1
ATOM 1418 N N . LYS A 1 178 ? -45.304 17.945 40.304 1.00 74.06 178 LYS A N 1
ATOM 1419 C CA . LYS A 1 178 ? -45.906 18.973 41.177 1.00 74.06 178 LYS A CA 1
ATOM 1420 C C . LYS A 1 178 ? -45.894 18.600 42.662 1.00 74.06 178 LYS A C 1
ATOM 1422 O O . LYS A 1 178 ? -45.918 19.493 43.501 1.00 74.06 178 LYS A O 1
ATOM 1427 N N . ASP A 1 179 ? -45.884 17.307 42.973 1.00 79.69 179 ASP A N 1
ATOM 1428 C CA . ASP A 1 179 ? -45.848 16.805 44.346 1.00 79.69 179 ASP A CA 1
ATOM 1429 C C . ASP A 1 179 ? -44.404 16.717 44.853 1.00 79.69 179 ASP A C 1
ATOM 1431 O O . ASP A 1 179 ? -43.562 16.024 44.281 1.00 79.69 179 ASP A O 1
ATOM 1435 N N . GLN A 1 180 ? -44.130 17.426 45.944 1.00 73.19 180 GLN A N 1
ATOM 1436 C CA . GLN A 1 180 ? -42.792 17.586 46.495 1.00 73.19 180 GLN A CA 1
ATOM 1437 C C . GLN A 1 180 ? -42.210 16.291 47.075 1.00 73.19 180 GLN A C 1
ATOM 1439 O O . GLN A 1 180 ? -41.010 16.061 46.943 1.00 73.19 180 GLN A O 1
ATOM 1444 N N . ARG A 1 181 ? -43.040 15.409 47.650 1.00 73.19 181 ARG A N 1
ATOM 1445 C CA . ARG A 1 181 ? -42.564 14.115 48.166 1.00 73.19 181 ARG A CA 1
ATOM 1446 C C . ARG A 1 181 ? -42.187 13.177 47.027 1.00 73.19 181 ARG A C 1
ATOM 1448 O O . ARG A 1 181 ? -41.141 12.540 47.085 1.00 73.19 181 ARG A O 1
ATOM 1455 N N . PHE A 1 182 ? -42.998 13.125 45.972 1.00 71.81 182 PHE A N 1
ATOM 1456 C CA . PHE A 1 182 ? -42.681 12.311 44.795 1.00 71.81 182 PHE A CA 1
ATOM 1457 C C . PHE A 1 182 ? -41.491 12.859 44.008 1.00 71.81 182 PHE A C 1
ATOM 1459 O O . PHE A 1 182 ? -40.694 12.076 43.500 1.00 71.81 182 PHE A O 1
ATOM 1466 N N . ARG A 1 183 ? -41.332 14.187 43.946 1.00 74.62 183 ARG A N 1
ATOM 1467 C CA . ARG A 1 183 ? -40.156 14.825 43.346 1.00 74.62 183 ARG A CA 1
ATOM 1468 C C . ARG A 1 183 ? -38.872 14.423 44.068 1.00 74.62 183 ARG A C 1
ATOM 1470 O O . ARG A 1 183 ? -37.898 14.088 43.407 1.00 74.62 183 ARG A O 1
ATOM 1477 N N . GLN A 1 184 ? -38.885 14.419 45.399 1.00 73.56 184 GLN A N 1
ATOM 1478 C CA . GLN A 1 184 ? -37.720 14.067 46.209 1.00 73.56 184 GLN A CA 1
ATOM 1479 C C . GLN A 1 184 ? -37.316 12.595 46.028 1.00 73.56 184 GLN A C 1
ATOM 1481 O O . GLN A 1 184 ? -36.153 12.314 45.767 1.00 73.56 184 GLN A O 1
ATOM 1486 N N . VAL A 1 185 ? -38.285 11.674 46.031 1.00 76.31 185 VAL A N 1
ATOM 1487 C CA . VAL A 1 185 ? -38.031 10.245 45.765 1.00 76.31 185 VAL A CA 1
ATOM 1488 C C . VAL A 1 185 ? -37.514 10.015 44.338 1.00 76.31 185 VAL A C 1
ATOM 1490 O O . VAL A 1 185 ? -36.601 9.221 44.124 1.00 76.31 185 VAL A O 1
ATOM 1493 N N . ALA A 1 186 ? -38.071 10.718 43.347 1.00 75.25 186 ALA A N 1
ATOM 1494 C CA . ALA A 1 186 ? -37.610 10.619 41.964 1.00 75.25 186 ALA A CA 1
ATOM 1495 C C . ALA A 1 186 ? -36.197 11.205 41.782 1.00 75.25 186 ALA A C 1
ATOM 1497 O O . ALA A 1 186 ? -35.396 10.637 41.045 1.00 75.25 186 ALA A O 1
ATOM 1498 N N . ALA A 1 187 ? -35.871 12.298 42.479 1.00 74.31 187 ALA A N 1
ATOM 1499 C CA . ALA A 1 187 ? -34.533 12.886 42.491 1.00 74.31 187 ALA A CA 1
ATOM 1500 C C . ALA A 1 187 ? -33.500 11.953 43.140 1.00 74.31 187 ALA A C 1
ATOM 1502 O O . ALA A 1 187 ? -32.413 11.796 42.595 1.00 74.31 187 ALA A O 1
ATOM 1503 N N . GLU A 1 188 ? -33.847 11.294 44.249 1.00 74.81 188 GLU A N 1
ATOM 1504 C CA . GLU A 1 188 ? -32.992 10.299 44.913 1.00 74.81 188 GLU A CA 1
ATOM 1505 C C . GLU A 1 188 ? -32.719 9.091 44.008 1.00 74.81 188 GLU A C 1
ATOM 1507 O O . GLU A 1 188 ? -31.573 8.687 43.859 1.00 74.81 188 GLU A O 1
ATOM 1512 N N . HIS A 1 189 ? -33.731 8.570 43.305 1.00 73.88 189 HIS A N 1
ATOM 1513 C CA . HIS A 1 189 ? -33.527 7.489 42.332 1.00 73.88 189 HIS A CA 1
ATOM 1514 C C . HIS A 1 189 ? -32.660 7.898 41.134 1.00 73.88 189 HIS A C 1
ATOM 1516 O O . HIS A 1 189 ? -31.887 7.086 40.628 1.00 73.88 189 HIS A O 1
ATOM 1522 N N . VAL A 1 190 ? -32.782 9.140 40.655 1.00 71.81 190 VAL A N 1
ATOM 1523 C CA . VAL A 1 190 ? -31.912 9.655 39.586 1.00 71.81 190 VAL A CA 1
ATOM 1524 C C . VAL A 1 190 ? -30.482 9.865 40.096 1.00 71.81 190 VAL A C 1
ATOM 1526 O O . VAL A 1 190 ? -29.546 9.600 39.350 1.00 71.81 190 VAL A O 1
ATOM 1529 N N . ASP A 1 191 ? -30.297 10.291 41.347 1.00 72.06 191 ASP A N 1
ATOM 1530 C CA . ASP A 1 191 ? -28.977 10.420 41.980 1.00 72.06 191 ASP A CA 1
ATOM 1531 C C . ASP A 1 191 ? -28.311 9.052 42.179 1.00 72.06 191 ASP A C 1
ATOM 1533 O O . ASP A 1 191 ? -27.145 8.886 41.829 1.00 72.06 191 ASP A O 1
ATOM 1537 N N . ASP A 1 192 ? -29.064 8.044 42.626 1.00 74.62 192 ASP A N 1
ATOM 1538 C CA . ASP A 1 192 ? -28.594 6.658 42.749 1.00 74.62 192 ASP A CA 1
ATOM 1539 C C . ASP A 1 192 ? -28.179 6.073 41.389 1.00 74.62 192 ASP A C 1
ATOM 1541 O O . ASP A 1 192 ? -27.138 5.429 41.277 1.00 74.62 192 ASP A O 1
ATOM 1545 N N . LEU A 1 193 ? -28.945 6.343 40.323 1.00 69.19 193 LEU A N 1
ATOM 1546 C CA . LEU A 1 193 ? -28.589 5.954 38.948 1.00 69.19 193 LEU A CA 1
ATOM 1547 C C . LEU A 1 193 ? -27.339 6.674 38.413 1.00 69.19 193 LEU A C 1
ATOM 1549 O O . LEU A 1 193 ? -26.774 6.250 37.403 1.00 69.19 193 LEU A O 1
ATOM 1553 N N . LEU A 1 194 ? -26.927 7.762 39.061 1.00 69.12 194 LEU A N 1
ATOM 1554 C CA . LEU A 1 194 ? -25.740 8.549 38.735 1.00 69.12 194 LEU A CA 1
ATOM 1555 C C . LEU A 1 194 ? -24.626 8.381 39.778 1.00 69.12 194 LEU A C 1
ATOM 1557 O O . LEU A 1 194 ? -23.743 9.235 39.859 1.00 69.12 194 LEU A O 1
ATOM 1561 N N . ASP A 1 195 ? -24.659 7.300 40.566 1.00 70.94 195 ASP A N 1
ATOM 1562 C CA . ASP A 1 195 ? -23.688 6.987 41.623 1.00 70.94 195 ASP A CA 1
ATOM 1563 C C . ASP A 1 195 ? -23.484 8.142 42.631 1.00 70.94 195 ASP A C 1
ATOM 1565 O O . ASP A 1 195 ? -22.380 8.389 43.126 1.00 70.94 195 ASP A O 1
ATOM 1569 N N . GLY A 1 196 ? -24.547 8.889 42.940 1.00 60.78 196 GLY A N 1
ATOM 1570 C CA . GLY A 1 196 ? -24.525 9.989 43.908 1.00 60.78 196 GLY A CA 1
ATOM 1571 C C . GLY A 1 196 ? -23.896 11.287 43.388 1.00 60.78 196 GLY A C 1
ATOM 1572 O O . GLY A 1 196 ? -23.509 12.148 44.186 1.00 60.78 196 GLY A O 1
ATOM 1573 N N . ALA A 1 197 ? -23.732 11.434 42.068 1.00 62.22 197 ALA A N 1
ATOM 1574 C CA . ALA A 1 197 ? -23.086 12.595 41.456 1.00 62.22 197 ALA A CA 1
ATOM 1575 C C . ALA A 1 197 ? -23.884 13.905 41.586 1.00 62.22 197 ALA A C 1
ATOM 1577 O O . ALA A 1 197 ? -23.288 14.983 41.512 1.00 62.22 197 ALA A O 1
ATOM 1578 N N . LEU A 1 198 ? -25.207 13.840 41.769 1.00 60.03 198 LEU A N 1
ATOM 1579 C CA . LEU A 1 198 ? -26.046 15.017 42.003 1.00 60.03 198 LEU A CA 1
ATOM 1580 C C . LEU A 1 198 ? -26.020 15.435 43.478 1.00 60.03 198 LEU A C 1
ATOM 1582 O O . LEU A 1 198 ? -26.261 16.601 43.781 1.00 60.03 198 LEU A O 1
ATOM 1586 N N . GLY A 1 199 ? -25.675 14.522 44.392 1.00 61.50 199 GLY A N 1
ATOM 1587 C CA . GLY A 1 199 ? -25.512 14.826 45.811 1.00 61.50 199 GLY A CA 1
ATOM 1588 C C . GLY A 1 199 ? -26.810 15.311 46.455 1.00 61.50 199 GLY A C 1
ATOM 1589 O O . GLY A 1 199 ? -26.776 16.189 47.321 1.00 61.50 199 GLY A O 1
ATOM 1590 N N . VAL A 1 200 ? -27.944 14.740 46.041 1.00 59.88 200 VAL A N 1
ATOM 1591 C CA . VAL A 1 200 ? -29.305 15.159 46.419 1.00 59.88 200 VAL A CA 1
ATOM 1592 C C . VAL A 1 200 ? -29.491 15.106 47.936 1.00 59.88 200 VAL A C 1
ATOM 1594 O O . VAL A 1 200 ? -30.056 16.019 48.535 1.00 59.88 200 VAL A O 1
ATOM 1597 N N . THR A 1 201 ? -28.891 14.113 48.594 1.00 58.25 201 THR A N 1
ATOM 1598 C CA . THR A 1 201 ? -28.876 13.970 50.063 1.00 58.25 201 THR A CA 1
ATOM 1599 C C . THR A 1 201 ? -28.093 15.065 50.801 1.00 58.25 201 THR A C 1
ATOM 1601 O O . THR A 1 201 ? -28.294 15.262 51.998 1.00 58.25 201 THR A O 1
ATOM 1604 N N . LYS A 1 202 ? -27.207 15.798 50.114 1.00 57.50 202 LYS A N 1
ATOM 1605 C CA . LYS A 1 202 ? -26.385 16.887 50.676 1.00 57.50 202 LYS A CA 1
ATOM 1606 C C . LYS A 1 202 ? -26.911 18.281 50.327 1.00 57.50 202 LYS A C 1
ATOM 1608 O O . LYS A 1 202 ? -26.354 19.265 50.810 1.00 57.50 202 LYS A O 1
ATOM 1613 N N . GLN A 1 203 ? -27.961 18.377 49.511 1.00 54.50 203 GLN A N 1
ATOM 1614 C CA . GLN A 1 203 ? -28.535 19.638 49.037 1.00 54.50 203 GLN A CA 1
ATOM 1615 C C . GLN A 1 203 ? -30.036 19.740 49.370 1.00 54.50 203 GLN A C 1
ATOM 1617 O O . GLN A 1 203 ? -30.869 19.801 48.465 1.00 54.50 203 GLN A O 1
ATOM 1622 N N . PRO A 1 204 ? -30.408 19.796 50.664 1.00 53.44 204 PRO A N 1
ATOM 1623 C CA . PRO A 1 204 ? -31.813 19.852 51.079 1.00 53.44 204 PRO A CA 1
ATOM 1624 C C . PRO A 1 204 ? -32.546 21.115 50.586 1.00 53.44 204 PRO A C 1
ATOM 1626 O O . PRO A 1 204 ? -33.760 21.083 50.402 1.00 53.44 204 PRO A O 1
ATOM 1629 N N . ASP A 1 205 ? -31.815 22.201 50.313 1.00 55.22 205 ASP A N 1
ATOM 1630 C CA . ASP A 1 205 ? -32.384 23.495 49.910 1.00 55.22 205 ASP A CA 1
ATOM 1631 C C . ASP A 1 205 ? -32.717 23.605 48.413 1.00 55.22 205 ASP A C 1
ATOM 1633 O O . ASP A 1 205 ? -33.516 24.454 48.028 1.00 55.22 205 ASP A O 1
ATOM 1637 N N . LEU A 1 206 ? -32.154 22.747 47.553 1.00 51.81 206 LEU A N 1
ATOM 1638 C CA . LEU A 1 206 ? -32.393 22.801 46.099 1.00 51.81 206 LEU A CA 1
ATOM 1639 C C . LEU A 1 206 ? -33.803 22.338 45.703 1.00 51.81 206 LEU A C 1
ATOM 1641 O O . LEU A 1 206 ? -34.288 22.686 44.629 1.00 51.81 206 LEU A O 1
ATOM 1645 N N . PHE A 1 207 ? -34.476 21.607 46.597 1.00 51.03 207 PHE A N 1
ATOM 1646 C CA . PHE A 1 207 ? -35.835 21.092 46.410 1.00 51.03 207 PHE A CA 1
ATOM 1647 C C . PHE A 1 207 ? -36.797 21.518 47.530 1.00 51.03 207 PHE A C 1
ATOM 1649 O O . PHE A 1 207 ? -37.916 21.000 47.620 1.00 51.03 207 PHE A O 1
ATOM 1656 N N . ALA A 1 208 ? -36.384 22.461 48.384 1.00 50.22 208 ALA A N 1
ATOM 1657 C CA . ALA A 1 208 ? -37.263 23.094 49.358 1.00 50.22 208 ALA A CA 1
ATOM 1658 C C . ALA A 1 208 ? -38.364 23.891 48.627 1.00 50.22 208 ALA A C 1
ATOM 1660 O O . ALA A 1 208 ? -38.150 24.362 47.506 1.00 50.22 208 ALA A O 1
ATOM 1661 N N . PRO A 1 209 ? -39.570 24.036 49.209 1.00 46.34 209 PRO A N 1
ATOM 1662 C CA . PRO A 1 209 ? -40.616 24.804 48.558 1.00 46.34 209 PRO A CA 1
ATOM 1663 C C . PRO A 1 209 ? -40.146 26.256 48.493 1.00 46.34 209 PRO A C 1
ATOM 1665 O O . PRO A 1 209 ? -39.816 26.838 49.526 1.00 46.34 209 PRO A O 1
ATOM 1668 N N . THR A 1 210 ? -40.110 26.852 47.301 1.00 49.03 210 THR A N 1
ATOM 1669 C CA . THR A 1 210 ? -39.907 28.295 47.179 1.00 49.03 210 THR A CA 1
ATOM 1670 C C . THR A 1 210 ? -41.102 28.991 47.817 1.00 49.03 210 THR A C 1
ATOM 1672 O O . THR A 1 210 ? -42.186 29.070 47.239 1.00 49.03 210 THR A O 1
ATOM 1675 N N . SER A 1 211 ? -40.919 29.455 49.049 1.00 45.47 211 SER A N 1
ATOM 1676 C CA . SER A 1 211 ? -41.825 30.390 49.698 1.00 45.47 211 SER A CA 1
ATOM 1677 C C . SER A 1 211 ? -41.772 31.708 48.927 1.00 45.47 211 SER A C 1
ATOM 1679 O O . SER A 1 211 ? -40.729 32.362 48.917 1.00 45.47 211 SER A O 1
ATOM 1681 N N . ASN A 1 212 ? -42.874 32.052 48.254 1.00 39.19 212 ASN A N 1
ATOM 1682 C CA . ASN A 1 212 ? -43.159 33.435 47.861 1.00 39.19 212 ASN A CA 1
ATOM 1683 C C . ASN A 1 212 ? -43.342 34.306 49.105 1.00 39.19 212 ASN A C 1
ATOM 1685 O O . ASN A 1 212 ? -43.970 33.807 50.069 1.00 39.19 212 ASN A O 1
#

Radius of gyration: 30.11 Å; chains: 1; bounding box: 65×52×80 Å